Protein AF-A0A2Z6UTQ2-F1 (afdb_monomer)

Mean predicted aligned error: 6.19 Å

Organism: NCBI:txid1979544

Secondary structure (DSSP, 8-state):
-HHHHHHS-S-HHHHHHHHHHHHHH--SHHHHHHHHHHHHHHHHHHT-TTTHHHHHHHHHHHHHHHHHHT---S-HHHHTTGGGGGGGHHHH---HHHHHHHHHHHHHHHHHHHHHHTT---PPPPP--TTS-EEEEEEES-SSSSHHHHHHHHHHHH--TTTEEEEEEEES----HHIIIIIGGG-SEEEEE-S-HHHHHHHHHHHT-SEEEESSGGG-HHHHHHHHT--SSEEEE-SSSS----TT--EEEEETTTS-TTGGGT-SSEEEEESS-SS-----PPPPP---GGGGT--TT-EEEEE---GGG--HHHHHHHHHHHHHSSSEEEEEPPSSS----------

Foldseek 3Di:
DLVCLLAPDPDLPVQLVVLVVQCVPDPDLLSVLLSLLSNLSSCLQVVVQVPNPVSVVVNLVSLVVCLVVLEHDDPPVSLLQNLLSLVLVVLPDPDLQSSLVSSLSSQASSLVVLCVVVVFDDEDDQPPDPPDAAEEEEEDQACAPHPLVQQCLLVLVPDPPVRHAYEYEHEQHDHDPSNVVRPVVSHPYYDYDYLDLVVSLVVLLVVAHQEYEYQAQSNDSSSSSNLSSLSHCAYEYANNGPHNSNLSHAEYEFACPVDPPCCVVRHPHHYDHDDPGSTDDPDDDDDDDPDDCVNQVQDPPAAEAEDADRSSNDHPVNVVVVLVVQLVGPSYAYFYDDPDPDRHGPGDHDD

Sequence (351 aa):
MFNLYKTTTVDYNKALEIADNFYKSCQTNTEKLFGISLVIGILQAKGDWGNLPKFIDELIQLIEGQINAKQFNAPPFIIDSILGVSSCLPYYQDNPKINRYLQSKLAEIFQANVRNRYNYIVPISSPKSPARKIKIGYIGHTLRRHSVGWLSRWLFHYHNRDKFEIYTYCVNQAADEITEKWFINNSDYSYNLPAKIEQITVQIRQDKLDILVDLDSLTNNTTYLVMALKPAPIQVTWLGLDASGIPAIDYFIADNYVLPKNAEEIYSEKIIRLPNSYLSVDGFEVGVPTRRRTDLNIPDDAIIYLTVQSGLKRTLNMICLQLQILQQVPNSYLLIKREFDEIQPIEIHAQ

Nearest PDB structures (foldseek):
  2xgs-assembly2_B  TM=8.325E-01  e=1.664E-16  Xanthomonas campestris
  2vsy-assembly1_A  TM=8.168E-01  e=6.663E-17  Xanthomonas campestris pv. campestris str. ATCC 33913
  2vsn-assembly2_B  TM=6.557E-01  e=8.264E-17  Xanthomonas campestris pv. campestris str. 8004
  5djs-assembly1_A  TM=6.240E-01  e=1.082E-16  Thermobaculum terrenum
  2xgm-assembly1_A  TM=6.591E-01  e=3.937E-16  Xanthomonas campestris

Structure (mmCIF, N/CA/C/O backbone):
data_AF-A0A2Z6UTQ2-F1
#
_entry.id   AF-A0A2Z6UTQ2-F1
#
loop_
_atom_site.group_PDB
_atom_site.id
_atom_site.typ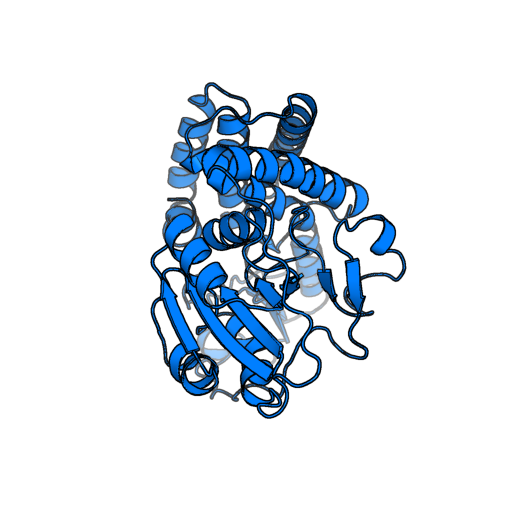e_symbol
_atom_site.label_atom_id
_atom_site.label_alt_id
_atom_site.label_comp_id
_atom_site.label_asym_id
_atom_site.label_entity_id
_atom_site.label_seq_id
_atom_site.pdbx_PDB_ins_code
_atom_site.Cartn_x
_atom_site.Cartn_y
_atom_site.Cartn_z
_atom_site.occupancy
_atom_site.B_iso_or_equiv
_atom_site.auth_seq_id
_atom_site.auth_comp_id
_atom_site.auth_asym_id
_atom_site.auth_atom_id
_atom_site.pdbx_PDB_model_num
ATOM 1 N N . MET A 1 1 ? -0.411 16.313 -3.659 1.00 28.98 1 MET A N 1
ATOM 2 C CA . MET A 1 1 ? 0.833 16.895 -4.216 1.00 28.98 1 MET A CA 1
ATOM 3 C C . MET A 1 1 ? 1.921 15.834 -4.461 1.00 28.98 1 MET A C 1
ATOM 5 O O . MET A 1 1 ? 2.485 15.847 -5.541 1.00 28.98 1 MET A O 1
ATOM 9 N N . PHE A 1 2 ? 2.147 14.860 -3.561 1.00 29.38 2 PHE A N 1
ATOM 10 C CA . PHE A 1 2 ? 3.116 13.751 -3.753 1.00 29.38 2 PHE A CA 1
ATOM 11 C C . PHE A 1 2 ? 2.829 12.855 -4.979 1.00 29.38 2 PHE A C 1
ATOM 13 O O . PHE A 1 2 ? 3.713 12.612 -5.795 1.00 29.38 2 PHE A O 1
ATOM 20 N N . ASN A 1 3 ? 1.567 12.447 -5.178 1.00 33.47 3 ASN A N 1
ATOM 21 C CA . ASN A 1 3 ? 1.169 11.695 -6.377 1.00 33.47 3 ASN A CA 1
ATOM 22 C C . ASN A 1 3 ? 1.246 12.523 -7.668 1.00 33.47 3 ASN A C 1
ATOM 24 O O . ASN A 1 3 ? 1.410 11.935 -8.724 1.00 33.47 3 ASN A O 1
ATOM 28 N N . LEU A 1 4 ? 1.199 13.863 -7.608 1.00 28.36 4 LEU A N 1
ATOM 29 C CA . LEU A 1 4 ? 1.374 14.670 -8.820 1.00 28.36 4 LEU A CA 1
ATOM 30 C C . LEU A 1 4 ? 2.801 14.508 -9.368 1.00 28.36 4 LEU A C 1
ATOM 32 O O . LEU A 1 4 ? 2.962 14.203 -10.540 1.00 28.36 4 LEU A O 1
ATOM 36 N N . TYR A 1 5 ? 3.848 14.606 -8.551 1.00 34.47 5 TYR A N 1
ATOM 37 C CA . TYR A 1 5 ? 5.219 14.510 -9.078 1.00 34.47 5 TYR A CA 1
ATOM 38 C C . TYR A 1 5 ? 5.659 13.080 -9.408 1.00 34.47 5 TYR A C 1
ATOM 40 O O . TYR A 1 5 ? 6.485 12.881 -10.294 1.00 34.47 5 TYR A O 1
ATOM 48 N N . LYS A 1 6 ? 5.067 12.076 -8.752 1.00 40.69 6 LYS A N 1
ATOM 49 C CA . LYS A 1 6 ? 5.355 10.667 -9.039 1.00 40.69 6 LYS A CA 1
ATOM 50 C C . LYS A 1 6 ? 4.773 10.202 -10.377 1.00 40.69 6 LYS A C 1
ATOM 52 O O . LYS A 1 6 ? 5.355 9.319 -10.983 1.00 40.69 6 LYS A O 1
ATOM 57 N N . THR A 1 7 ? 3.656 10.786 -10.826 1.00 41.09 7 THR A N 1
ATOM 58 C CA . THR A 1 7 ? 2.919 10.300 -12.007 1.00 41.09 7 THR A CA 1
ATOM 59 C C . THR A 1 7 ? 2.541 11.382 -13.022 1.00 41.09 7 THR A C 1
ATOM 61 O O . THR A 1 7 ? 1.706 11.102 -13.872 1.00 41.09 7 THR A O 1
ATOM 64 N N . THR A 1 8 ? 3.041 12.625 -12.941 1.00 40.00 8 THR A N 1
ATOM 65 C CA . THR A 1 8 ? 2.676 13.680 -13.924 1.00 40.00 8 THR A CA 1
ATOM 66 C C . THR A 1 8 ? 3.824 14.557 -14.428 1.00 40.00 8 THR A C 1
ATOM 68 O O . THR A 1 8 ? 3.653 15.221 -15.448 1.00 40.00 8 THR A O 1
ATOM 71 N N . THR A 1 9 ? 5.003 14.560 -13.796 1.00 48.84 9 THR A N 1
ATOM 72 C CA . THR A 1 9 ? 6.142 15.352 -14.292 1.00 48.84 9 THR A CA 1
ATOM 73 C C . THR A 1 9 ? 7.114 14.509 -15.103 1.00 48.84 9 THR A C 1
ATOM 75 O O . THR A 1 9 ? 7.810 13.659 -14.560 1.00 48.84 9 THR A O 1
ATOM 78 N N . VAL A 1 10 ? 7.206 14.809 -16.400 1.00 64.00 10 VAL A N 1
ATOM 79 C CA . VAL A 1 10 ? 8.257 14.298 -17.301 1.00 64.00 10 VAL A CA 1
ATOM 80 C C . VAL A 1 10 ? 9.601 15.014 -17.050 1.00 64.00 10 VAL A C 1
ATOM 82 O O . VAL A 1 10 ? 10.654 14.527 -17.451 1.00 64.00 10 VAL A O 1
ATOM 85 N N . ASP A 1 11 ? 9.581 16.151 -16.342 1.00 83.19 11 ASP A N 1
ATOM 86 C CA . ASP A 1 11 ? 10.767 16.938 -15.987 1.00 83.19 11 ASP A CA 1
ATOM 87 C C . ASP A 1 11 ? 11.254 16.631 -14.561 1.00 83.19 11 ASP A C 1
ATOM 89 O O . ASP A 1 11 ? 10.879 17.284 -13.581 1.00 83.19 11 ASP A O 1
ATOM 93 N N . TYR A 1 12 ? 12.114 15.616 -14.451 1.00 83.19 12 TYR A N 1
ATOM 94 C CA . TYR A 1 12 ? 12.725 15.224 -13.180 1.00 83.19 12 TYR A CA 1
ATOM 95 C C . TYR A 1 12 ? 13.662 16.288 -12.594 1.00 83.19 12 TYR A C 1
ATOM 97 O O . TYR A 1 12 ? 13.847 16.315 -11.380 1.00 83.19 12 TYR A O 1
ATOM 105 N N . ASN A 1 13 ? 14.258 17.159 -13.416 1.00 86.94 13 ASN A N 1
ATOM 106 C CA . ASN A 1 13 ? 15.189 18.176 -12.922 1.00 86.94 13 ASN A CA 1
ATOM 107 C C . ASN A 1 13 ? 14.429 19.285 -12.194 1.00 86.94 13 ASN A C 1
ATOM 109 O O . ASN A 1 13 ? 14.783 19.627 -11.068 1.00 86.94 13 ASN A O 1
ATOM 113 N N . LYS A 1 14 ? 13.332 19.771 -12.784 1.00 88.44 14 LYS A N 1
ATOM 114 C CA . LYS A 1 14 ? 12.443 20.734 -12.127 1.00 88.44 14 LYS A CA 1
ATOM 115 C C . LYS A 1 14 ? 11.796 20.153 -10.870 1.00 88.44 14 LYS A C 1
ATOM 117 O O . LYS A 1 14 ? 11.674 20.845 -9.862 1.00 88.44 14 LYS A O 1
ATOM 122 N N . ALA A 1 15 ? 11.387 18.882 -10.908 1.00 88.12 15 ALA A N 1
ATOM 123 C CA . ALA A 1 15 ? 10.849 18.209 -9.727 1.00 88.12 15 ALA A CA 1
ATOM 124 C C . ALA A 1 15 ? 11.882 18.161 -8.588 1.00 88.12 15 ALA A C 1
ATOM 126 O O . ALA A 1 15 ? 11.544 18.475 -7.446 1.00 88.12 15 ALA A O 1
ATOM 127 N N . LEU A 1 16 ? 13.135 17.813 -8.905 1.00 90.06 16 LEU A N 1
ATOM 128 C CA . LEU A 1 16 ? 14.228 17.767 -7.936 1.00 90.06 16 LEU A CA 1
ATOM 129 C C . LEU A 1 16 ? 14.533 19.155 -7.361 1.00 90.06 16 LEU A C 1
ATOM 131 O O . LEU A 1 16 ? 14.652 19.285 -6.151 1.00 90.06 16 LEU A O 1
ATOM 135 N N . GLU A 1 17 ? 14.561 20.200 -8.193 1.00 92.25 17 GLU A N 1
ATOM 136 C CA . GLU A 1 17 ? 14.742 21.585 -7.738 1.00 92.25 17 GLU A CA 1
ATOM 137 C C . GLU A 1 17 ? 13.663 22.000 -6.724 1.00 92.25 17 GLU A C 1
ATOM 139 O O . GLU A 1 17 ? 13.968 22.562 -5.671 1.00 92.25 17 GLU A O 1
ATOM 144 N N . ILE A 1 18 ? 12.394 21.688 -7.004 1.00 93.00 18 ILE A N 1
ATOM 145 C CA . ILE A 1 18 ? 11.276 21.994 -6.100 1.00 93.00 18 ILE A CA 1
ATOM 146 C C . ILE A 1 18 ? 11.405 21.212 -4.788 1.00 93.00 18 ILE A C 1
ATOM 148 O O . ILE A 1 18 ? 11.214 21.789 -3.716 1.00 93.00 18 ILE A O 1
ATOM 152 N N . ALA A 1 19 ? 11.731 19.918 -4.858 1.00 92.31 19 ALA A N 1
ATOM 153 C CA . ALA A 1 19 ? 11.913 19.079 -3.677 1.00 92.31 19 ALA A CA 1
ATOM 154 C C . ALA A 1 19 ? 13.097 19.546 -2.816 1.00 92.31 19 ALA A C 1
ATOM 156 O O . ALA A 1 19 ? 12.958 19.638 -1.597 1.00 92.31 19 ALA A O 1
ATOM 157 N N . ASP A 1 20 ? 14.214 19.926 -3.436 1.00 92.38 20 ASP A N 1
ATOM 158 C CA . ASP A 1 20 ? 15.389 20.471 -2.754 1.00 92.38 20 ASP A CA 1
ATOM 159 C C . ASP A 1 20 ? 15.089 21.825 -2.103 1.00 92.38 20 ASP A C 1
ATOM 161 O O . ASP A 1 20 ? 15.492 22.070 -0.965 1.00 92.38 20 ASP A O 1
ATOM 165 N N . ASN A 1 21 ? 14.361 22.709 -2.790 1.00 94.56 21 ASN A N 1
ATOM 166 C CA . ASN A 1 21 ? 13.941 23.993 -2.229 1.00 94.56 21 ASN A CA 1
ATOM 167 C C . ASN A 1 21 ? 13.004 23.798 -1.031 1.00 94.56 21 ASN A C 1
ATOM 169 O O . ASN A 1 21 ? 13.182 24.449 0.001 1.00 94.56 21 ASN A O 1
ATOM 173 N N . PHE A 1 22 ? 12.058 22.859 -1.129 1.00 94.88 22 PHE A N 1
ATOM 174 C CA . PHE A 1 22 ? 11.220 22.473 0.000 1.00 94.88 22 PHE A CA 1
ATOM 175 C C . PHE A 1 22 ? 12.072 21.939 1.160 1.00 94.88 22 PHE A C 1
ATOM 177 O O . PHE A 1 22 ? 11.958 22.447 2.276 1.00 94.88 22 PHE A O 1
ATOM 184 N N . TYR A 1 23 ? 12.980 20.993 0.897 1.00 94.69 23 TYR A N 1
ATOM 185 C CA . TYR A 1 23 ? 13.861 20.402 1.907 1.00 94.69 23 TYR A CA 1
ATOM 186 C C . TYR A 1 23 ? 14.702 21.457 2.639 1.00 94.69 23 TYR A C 1
ATOM 188 O O . TYR A 1 23 ? 14.745 21.478 3.868 1.00 94.69 23 TYR A O 1
ATOM 196 N N . LYS A 1 24 ? 15.298 22.399 1.898 1.00 94.75 24 LYS A N 1
ATOM 197 C CA . LYS A 1 24 ? 16.083 23.516 2.453 1.00 94.75 24 LYS A CA 1
ATOM 198 C C . LYS A 1 24 ? 15.247 24.491 3.285 1.00 94.75 24 LYS A C 1
ATOM 200 O O . LYS A 1 24 ? 15.789 25.130 4.181 1.00 94.75 24 LYS A O 1
ATOM 205 N N . SER A 1 25 ? 13.951 24.614 2.999 1.00 96.00 25 SER A N 1
ATOM 206 C CA . SER A 1 25 ? 13.035 25.494 3.738 1.00 96.00 25 SER A CA 1
ATOM 207 C C . SER A 1 25 ? 12.475 24.882 5.030 1.00 96.00 25 SER A C 1
ATOM 209 O O . SER A 1 25 ? 11.916 25.613 5.850 1.00 96.00 25 SER A O 1
ATOM 211 N N . CYS A 1 26 ? 12.628 23.565 5.223 1.00 97.00 26 CYS A N 1
ATOM 212 C CA . CYS A 1 26 ? 12.097 22.836 6.374 1.00 97.00 26 CYS A CA 1
ATOM 213 C C . CYS A 1 26 ? 12.720 23.328 7.689 1.00 97.00 26 CYS A C 1
ATOM 215 O O . CYS A 1 26 ? 13.943 23.354 7.843 1.00 97.00 26 CYS A O 1
ATOM 217 N N . GLN A 1 27 ? 11.873 23.659 8.660 1.00 96.38 27 GLN A N 1
ATOM 218 C CA . GLN A 1 27 ? 12.266 24.184 9.969 1.00 96.38 27 GLN A CA 1
ATOM 219 C C . GLN A 1 27 ? 12.370 23.086 11.027 1.00 96.38 27 GLN A C 1
ATOM 221 O O . GLN A 1 27 ? 13.085 23.238 12.018 1.00 96.38 27 GLN A O 1
ATOM 226 N N . THR A 1 28 ? 11.681 21.961 10.827 1.00 96.88 28 THR A N 1
ATOM 227 C CA . THR A 1 28 ? 11.686 20.838 11.770 1.00 96.88 28 THR A CA 1
ATOM 228 C C . THR A 1 28 ? 12.236 19.559 11.145 1.00 96.88 28 THR A C 1
ATOM 230 O O . THR A 1 28 ? 12.235 19.369 9.928 1.00 96.88 28 THR A O 1
ATOM 233 N N . ASN A 1 29 ? 12.666 18.620 11.992 1.00 95.81 29 ASN A N 1
ATOM 234 C CA . ASN A 1 29 ? 13.101 17.301 11.527 1.00 95.81 29 ASN A CA 1
ATOM 235 C C . ASN A 1 29 ? 11.948 16.481 10.918 1.00 95.81 29 ASN A C 1
ATOM 237 O O . ASN A 1 29 ? 12.195 15.669 10.033 1.00 95.81 29 ASN A O 1
ATOM 241 N N . THR A 1 30 ? 10.696 16.698 11.342 1.00 96.44 30 THR A N 1
ATOM 242 C CA . THR A 1 30 ? 9.524 16.045 10.735 1.00 96.44 30 THR A CA 1
ATOM 243 C C . THR A 1 30 ? 9.280 16.561 9.312 1.00 96.44 30 THR A C 1
ATOM 245 O O . THR A 1 30 ? 8.996 15.774 8.412 1.00 96.44 30 THR A O 1
ATOM 248 N N . GLU A 1 31 ? 9.430 17.870 9.085 1.00 96.94 31 GLU A N 1
ATOM 249 C CA . GLU A 1 31 ? 9.339 18.466 7.747 1.00 96.94 31 GLU A CA 1
ATOM 250 C C . GLU A 1 31 ? 10.474 17.975 6.844 1.00 96.94 31 GLU A C 1
ATOM 252 O O . GLU A 1 31 ? 10.212 17.542 5.722 1.00 96.94 31 GLU A O 1
ATOM 257 N N . LYS A 1 32 ? 11.712 17.941 7.361 1.00 96.94 32 LYS A N 1
ATOM 258 C CA . LYS A 1 32 ? 12.870 17.371 6.653 1.00 96.94 32 LYS A CA 1
ATOM 259 C C . LYS A 1 32 ? 12.647 15.909 6.281 1.00 96.94 32 LYS A C 1
ATOM 261 O O . LYS A 1 32 ? 12.903 15.539 5.142 1.00 96.94 32 LYS A O 1
ATOM 266 N N . LEU A 1 33 ? 12.113 15.098 7.198 1.00 95.88 33 LEU A N 1
ATOM 267 C CA . LEU A 1 33 ? 11.796 13.689 6.950 1.00 95.88 33 LEU A CA 1
ATOM 268 C C . LEU A 1 33 ? 10.822 13.519 5.771 1.00 95.88 33 LEU A C 1
ATOM 270 O O . LEU A 1 33 ? 11.009 12.655 4.916 1.00 95.88 33 LEU A O 1
ATOM 274 N N . PHE A 1 34 ? 9.805 14.375 5.674 1.00 95.50 34 PHE A N 1
ATOM 275 C CA . PHE A 1 34 ? 8.926 14.384 4.509 1.00 95.50 34 PHE A CA 1
ATOM 276 C C . PHE A 1 34 ? 9.639 14.900 3.252 1.00 95.50 34 PHE A C 1
ATOM 278 O O . PHE A 1 34 ? 9.546 14.265 2.203 1.00 95.50 34 PHE A O 1
ATOM 285 N N . GLY A 1 35 ? 10.392 15.997 3.349 1.00 95.38 35 GLY A N 1
ATOM 286 C CA . GLY A 1 35 ? 11.098 16.603 2.219 1.00 95.38 35 GLY A CA 1
ATOM 287 C C . GLY A 1 35 ? 12.119 15.673 1.570 1.00 95.38 35 GLY A C 1
ATOM 288 O O . GLY A 1 35 ? 12.110 15.516 0.351 1.00 95.38 35 GLY A O 1
ATOM 289 N N . ILE A 1 36 ? 12.933 14.977 2.367 1.00 95.25 36 ILE A N 1
ATOM 290 C CA . ILE A 1 36 ? 13.920 14.027 1.844 1.00 95.25 36 ILE A CA 1
ATOM 291 C C . ILE A 1 36 ? 13.252 12.835 1.152 1.00 95.25 36 ILE A C 1
ATOM 293 O O . ILE A 1 36 ? 13.748 12.355 0.135 1.00 95.25 36 ILE A O 1
ATOM 297 N N . SER A 1 37 ? 12.073 12.406 1.621 1.00 93.44 37 SER A N 1
ATOM 298 C CA . SER A 1 37 ? 11.299 11.355 0.950 1.00 93.44 37 SER A CA 1
ATOM 299 C C . SER A 1 37 ? 10.827 11.771 -0.453 1.00 93.44 37 SER A C 1
ATOM 301 O O . SER A 1 37 ? 10.745 10.923 -1.344 1.00 93.44 37 SER A O 1
ATOM 303 N N . LEU A 1 38 ? 10.579 13.073 -0.683 1.00 91.81 38 LEU A N 1
ATOM 304 C CA . LEU A 1 38 ? 10.284 13.612 -2.018 1.00 91.81 38 LEU A CA 1
ATOM 305 C C . LEU A 1 38 ? 11.502 13.459 -2.933 1.00 91.81 38 LEU A C 1
ATOM 307 O O . LEU A 1 38 ? 11.378 12.937 -4.041 1.00 91.81 38 LEU A O 1
ATOM 311 N N . VAL A 1 39 ? 12.671 13.894 -2.449 1.00 92.94 39 VAL A N 1
ATOM 312 C CA . VAL A 1 39 ? 13.945 13.834 -3.180 1.00 92.94 39 VAL A CA 1
ATOM 313 C C . VAL A 1 39 ? 14.264 12.390 -3.565 1.00 92.94 39 VAL A C 1
ATOM 315 O O . VAL A 1 39 ? 14.483 12.100 -4.740 1.00 92.94 39 VAL A O 1
ATOM 318 N N . ILE A 1 40 ? 14.18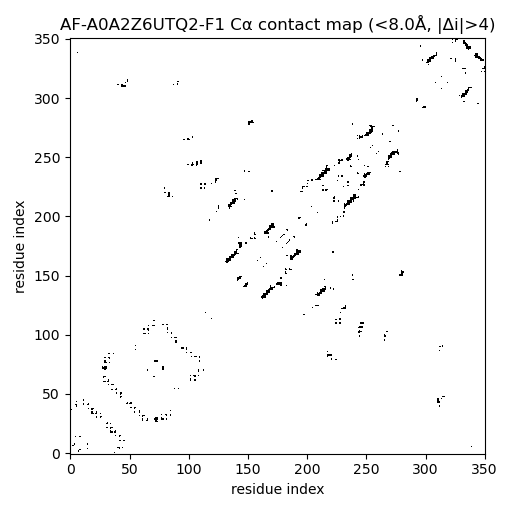7 11.466 -2.604 1.00 91.25 40 ILE A N 1
ATOM 319 C CA . ILE A 1 40 ? 14.383 10.024 -2.813 1.00 91.25 40 ILE A CA 1
ATOM 320 C C . ILE A 1 40 ? 13.445 9.495 -3.900 1.00 91.25 40 ILE A C 1
ATOM 322 O O . ILE A 1 40 ? 13.907 8.865 -4.852 1.00 91.25 40 ILE A O 1
ATOM 326 N N . GLY A 1 41 ? 12.142 9.784 -3.804 1.00 86.38 41 GLY A N 1
ATOM 327 C CA . GLY A 1 41 ? 11.160 9.318 -4.783 1.00 86.38 41 GLY A CA 1
ATOM 328 C C . GLY A 1 41 ? 11.445 9.815 -6.205 1.00 86.38 41 GLY A C 1
ATOM 329 O O . GLY A 1 41 ? 11.290 9.055 -7.163 1.00 86.38 41 GLY A O 1
ATOM 330 N N . ILE A 1 42 ? 11.907 11.061 -6.350 1.00 86.38 42 ILE A N 1
ATOM 331 C CA . ILE A 1 42 ? 12.272 11.657 -7.644 1.00 86.38 42 ILE A CA 1
ATOM 332 C C . ILE A 1 42 ? 13.556 11.033 -8.197 1.00 86.38 42 ILE A C 1
ATOM 334 O O . ILE A 1 42 ? 13.589 10.671 -9.373 1.00 86.38 42 ILE A O 1
ATOM 338 N N . LEU A 1 43 ? 14.594 10.855 -7.373 1.00 86.25 43 LEU A N 1
ATOM 339 C CA . LEU A 1 43 ? 15.847 10.211 -7.789 1.00 86.25 43 LEU A CA 1
ATOM 340 C C . LEU A 1 43 ? 15.611 8.766 -8.239 1.00 86.25 43 LEU A C 1
ATOM 342 O O . LEU A 1 43 ? 16.126 8.357 -9.280 1.00 86.25 43 LEU A O 1
ATOM 346 N N . GLN A 1 44 ? 14.774 8.018 -7.515 1.00 81.44 44 GLN A N 1
ATOM 347 C CA . GLN A 1 44 ? 14.381 6.661 -7.900 1.00 81.44 44 GLN A CA 1
ATOM 348 C C . GLN A 1 44 ? 13.608 6.636 -9.223 1.00 81.44 44 GLN A C 1
ATOM 350 O O . GLN A 1 44 ? 13.865 5.782 -10.068 1.00 81.44 44 GLN A O 1
ATOM 355 N N . ALA A 1 45 ? 12.672 7.568 -9.427 1.00 78.31 45 ALA A N 1
ATOM 356 C CA . ALA A 1 45 ? 11.921 7.659 -10.678 1.00 78.31 45 ALA A CA 1
ATOM 357 C C . ALA A 1 45 ? 12.819 8.045 -11.868 1.00 78.31 45 ALA A C 1
ATOM 359 O O . ALA A 1 45 ? 12.664 7.490 -12.955 1.00 78.31 45 ALA A O 1
ATOM 360 N N . LYS A 1 46 ? 13.789 8.941 -11.645 1.00 79.25 46 LYS A N 1
ATOM 361 C CA . LYS A 1 46 ? 14.806 9.354 -12.624 1.00 79.25 46 LYS A CA 1
ATOM 362 C C . LYS A 1 46 ? 15.825 8.247 -12.932 1.00 79.25 46 LYS A C 1
ATOM 364 O O . LYS A 1 46 ? 16.444 8.274 -13.992 1.00 79.25 46 LYS A O 1
ATOM 369 N N . GLY A 1 47 ? 16.009 7.286 -12.025 1.00 77.56 47 GLY A N 1
ATOM 370 C CA . GLY A 1 47 ? 17.056 6.266 -12.114 1.00 77.56 47 GLY A CA 1
ATOM 371 C C . GLY A 1 47 ? 18.446 6.770 -11.708 1.00 77.56 47 GLY A C 1
ATOM 372 O O . GLY A 1 47 ? 19.451 6.238 -12.174 1.00 77.56 47 GLY A O 1
ATOM 373 N N . ASP A 1 48 ? 18.520 7.798 -10.858 1.00 81.38 48 ASP A N 1
ATOM 374 C CA . ASP A 1 48 ? 19.779 8.335 -10.327 1.00 81.38 48 ASP A CA 1
ATOM 375 C C . ASP A 1 48 ? 20.234 7.538 -9.091 1.00 81.38 48 ASP A C 1
ATOM 377 O O . ASP A 1 48 ? 20.118 7.966 -7.940 1.00 81.38 48 ASP A O 1
ATOM 381 N N . TRP A 1 49 ? 20.732 6.328 -9.345 1.00 81.56 49 TRP A N 1
ATOM 382 C CA . TRP A 1 49 ? 21.153 5.392 -8.298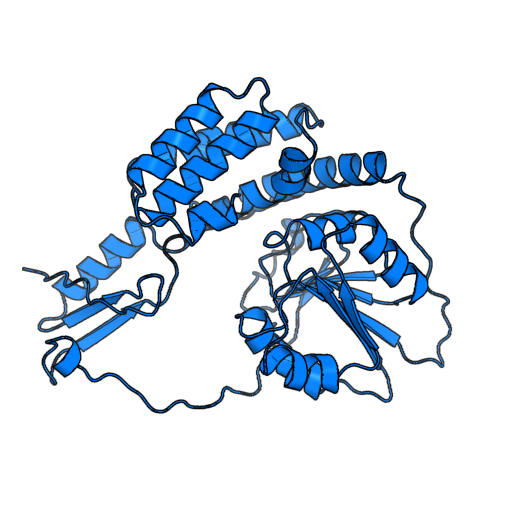 1.00 81.56 49 TRP A CA 1
ATOM 383 C C . TRP A 1 49 ? 22.430 5.816 -7.572 1.00 81.56 49 TRP A C 1
ATOM 385 O O . TRP A 1 49 ? 22.648 5.384 -6.445 1.00 81.56 49 TRP A O 1
ATOM 395 N N . GLY A 1 50 ? 23.275 6.641 -8.198 1.00 82.50 50 GLY A N 1
ATOM 396 C CA . GLY A 1 50 ? 24.548 7.071 -7.615 1.00 82.50 50 GLY A CA 1
ATOM 397 C C . GLY A 1 50 ? 24.361 8.056 -6.462 1.00 82.50 50 GLY A C 1
ATOM 398 O O . GLY A 1 50 ? 25.080 7.989 -5.468 1.00 82.50 50 GLY A O 1
ATOM 399 N N . ASN A 1 51 ? 23.365 8.941 -6.562 1.00 85.12 51 ASN A N 1
ATOM 400 C CA . ASN A 1 51 ? 23.056 9.905 -5.507 1.00 85.12 51 ASN A CA 1
ATOM 401 C C . ASN A 1 51 ? 22.131 9.357 -4.418 1.00 85.12 51 ASN A C 1
ATOM 403 O O . ASN A 1 51 ? 22.077 9.944 -3.342 1.00 85.12 51 ASN A O 1
ATOM 407 N N . LEU A 1 52 ? 21.397 8.274 -4.678 1.00 87.12 52 LEU A N 1
ATOM 408 C CA . LEU A 1 52 ? 20.378 7.757 -3.765 1.00 87.12 52 LEU A CA 1
ATOM 409 C C . LEU A 1 52 ? 20.910 7.357 -2.367 1.00 87.12 52 LEU A C 1
ATOM 411 O O . LEU A 1 52 ? 20.262 7.742 -1.392 1.00 87.12 52 LEU A O 1
ATOM 415 N N . PRO A 1 53 ? 22.069 6.672 -2.226 1.00 90.50 53 PRO A N 1
ATOM 416 C CA . PRO A 1 53 ? 22.592 6.226 -0.931 1.00 90.50 53 PRO A CA 1
ATOM 417 C C . PRO A 1 53 ? 22.641 7.302 0.153 1.00 90.50 53 PRO A C 1
ATOM 419 O O . PRO A 1 53 ? 22.102 7.104 1.237 1.00 90.50 53 PRO A O 1
ATOM 422 N N . LYS A 1 54 ? 23.196 8.482 -0.162 1.00 92.31 54 LYS A N 1
ATOM 423 C CA . LYS A 1 54 ? 23.376 9.561 0.825 1.00 92.31 54 LYS A CA 1
ATOM 424 C C . LYS A 1 54 ? 22.046 10.053 1.406 1.00 92.31 54 LYS A C 1
ATOM 426 O O . LYS A 1 54 ? 21.969 10.369 2.587 1.00 92.31 54 LYS A O 1
ATOM 431 N N . PHE A 1 55 ? 20.997 10.097 0.581 1.00 94.00 55 PHE A N 1
ATOM 432 C CA . PHE A 1 55 ? 19.675 10.538 1.016 1.00 94.00 55 PHE A CA 1
ATOM 433 C C . PHE A 1 55 ? 18.952 9.450 1.812 1.00 94.00 55 PHE A C 1
ATOM 435 O O . PHE A 1 55 ? 18.179 9.773 2.708 1.00 94.00 55 PHE A O 1
ATOM 442 N N . ILE A 1 56 ? 19.208 8.170 1.524 1.00 93.31 56 ILE A N 1
ATOM 443 C CA . ILE A 1 56 ? 18.674 7.065 2.328 1.00 93.31 56 ILE A CA 1
ATOM 444 C C . ILE A 1 56 ? 19.317 7.044 3.719 1.00 93.31 56 ILE A C 1
ATOM 446 O O . ILE A 1 56 ? 18.599 6.898 4.707 1.00 93.31 56 ILE A O 1
ATOM 450 N N . ASP A 1 57 ? 20.630 7.252 3.818 1.00 94.19 57 ASP A N 1
ATOM 451 C CA . ASP A 1 57 ? 21.318 7.321 5.113 1.00 94.19 57 ASP A CA 1
ATOM 452 C C . ASP A 1 57 ? 20.777 8.480 5.968 1.00 94.19 57 ASP A C 1
ATOM 454 O O . ASP A 1 57 ? 20.460 8.307 7.146 1.00 94.19 57 ASP A O 1
ATOM 458 N N . GLU A 1 58 ? 20.587 9.653 5.361 1.00 96.00 58 GLU A N 1
ATOM 459 C CA . GLU A 1 58 ? 19.989 10.813 6.028 1.00 96.00 58 GLU A CA 1
ATOM 460 C C . GLU A 1 58 ? 18.509 10.578 6.394 1.00 96.00 58 GLU A C 1
ATOM 462 O O . GLU A 1 58 ? 18.075 10.966 7.481 1.00 96.00 58 GLU A O 1
ATOM 467 N N . LEU A 1 59 ? 17.735 9.877 5.553 1.00 96.19 59 LEU A N 1
ATOM 468 C CA . LEU A 1 59 ? 16.366 9.456 5.875 1.00 96.19 59 LEU A CA 1
ATOM 469 C C . LEU A 1 59 ? 16.346 8.578 7.133 1.00 96.19 59 LEU A C 1
ATOM 471 O O . LEU A 1 59 ? 15.537 8.822 8.029 1.00 96.19 59 LEU A O 1
ATOM 475 N N . ILE A 1 60 ? 17.226 7.576 7.213 1.00 96.31 60 ILE A N 1
ATOM 476 C CA . ILE A 1 60 ? 17.325 6.674 8.369 1.00 96.31 60 ILE A CA 1
ATOM 477 C C . ILE A 1 60 ? 17.652 7.473 9.636 1.00 96.31 60 ILE A C 1
ATOM 479 O O . ILE A 1 60 ? 16.936 7.341 10.629 1.00 96.31 60 ILE A O 1
ATOM 483 N N . GLN A 1 61 ? 18.642 8.369 9.582 1.00 96.81 61 GLN A N 1
ATOM 484 C CA . GLN A 1 61 ? 19.002 9.235 10.713 1.00 96.81 61 GLN A CA 1
ATOM 485 C C . GLN A 1 61 ? 17.835 10.126 11.163 1.00 96.81 61 GLN A C 1
ATOM 487 O O . GLN A 1 61 ? 17.595 10.297 12.361 1.00 96.81 61 GLN A O 1
ATOM 492 N N . LEU A 1 62 ? 17.072 10.683 10.218 1.00 97.00 62 LEU A N 1
ATOM 493 C CA . LEU A 1 62 ? 15.891 11.488 10.530 1.00 97.00 62 LEU A CA 1
ATOM 494 C C . LEU A 1 62 ? 14.789 10.648 11.187 1.00 97.00 62 LEU A C 1
ATOM 496 O O . LEU A 1 62 ? 14.183 11.119 12.153 1.00 97.00 62 LEU A O 1
ATOM 500 N N . ILE A 1 63 ? 14.551 9.415 10.719 1.00 97.00 63 ILE A N 1
ATOM 501 C CA . ILE A 1 63 ? 13.598 8.482 11.342 1.00 97.00 63 ILE A CA 1
ATOM 502 C C . ILE A 1 63 ? 14.035 8.152 12.773 1.00 97.00 63 ILE A C 1
ATOM 504 O O . ILE A 1 63 ? 13.231 8.290 13.693 1.00 97.00 63 ILE A O 1
ATOM 508 N N . GLU A 1 64 ? 15.298 7.784 12.992 1.00 97.00 64 GLU A N 1
ATOM 509 C CA . GLU A 1 64 ? 15.844 7.518 14.332 1.00 97.00 64 GLU A CA 1
ATOM 510 C C . GLU A 1 64 ? 15.710 8.736 15.255 1.00 97.00 64 GLU A C 1
ATOM 512 O O . GLU A 1 64 ? 15.298 8.615 16.411 1.00 97.00 64 GLU A O 1
ATOM 517 N N . GLY A 1 65 ? 15.964 9.936 14.725 1.00 96.50 65 GLY A N 1
ATOM 518 C CA . GLY A 1 65 ? 15.733 11.194 15.426 1.00 96.50 65 GLY A CA 1
ATOM 519 C C . GLY A 1 65 ? 14.272 11.387 15.844 1.00 96.50 65 GLY A C 1
ATOM 520 O O . GLY A 1 65 ? 14.014 11.795 16.979 1.00 96.50 65 GLY A O 1
ATOM 521 N N . GLN A 1 66 ? 13.305 11.060 14.976 1.00 95.75 66 GLN A N 1
ATOM 522 C CA . GLN A 1 66 ? 11.880 11.097 15.336 1.00 95.75 66 GLN A CA 1
ATOM 523 C C . GLN A 1 66 ? 11.531 10.052 16.401 1.00 95.75 66 GLN A C 1
ATOM 525 O O . GLN A 1 66 ? 10.788 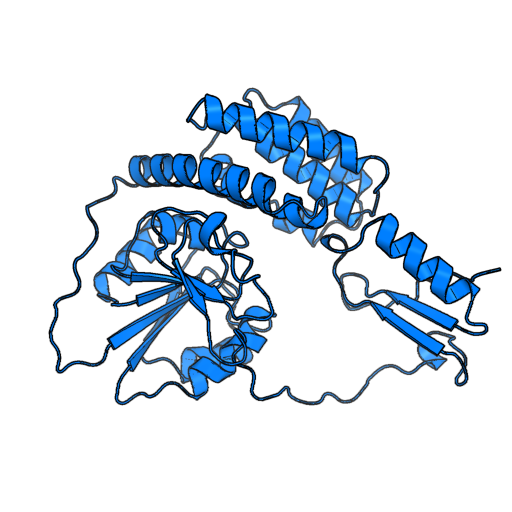10.360 17.334 1.00 95.75 66 GLN A O 1
ATOM 530 N N . ILE A 1 67 ? 12.086 8.840 16.295 1.00 95.94 67 ILE A N 1
ATOM 531 C CA . ILE A 1 67 ? 11.877 7.759 17.267 1.00 95.94 67 ILE A CA 1
ATOM 532 C C . ILE A 1 67 ? 12.337 8.197 18.661 1.00 95.94 67 ILE A C 1
ATOM 534 O O . ILE A 1 67 ? 11.606 8.028 19.638 1.00 95.94 67 ILE A O 1
ATOM 538 N N . ASN A 1 68 ? 13.510 8.825 18.746 1.00 95.81 68 ASN A N 1
ATOM 539 C CA . ASN A 1 68 ? 14.057 9.339 19.999 1.00 95.81 68 ASN A CA 1
ATOM 540 C C . ASN A 1 68 ? 13.235 10.508 20.558 1.00 95.81 68 ASN A C 1
ATOM 542 O O . ASN A 1 68 ? 12.990 10.567 21.763 1.00 95.81 68 ASN A O 1
ATOM 546 N N . ALA A 1 69 ? 12.771 11.413 19.691 1.00 94.62 69 ALA A N 1
ATOM 547 C CA . ALA A 1 69 ? 11.952 12.554 20.092 1.00 94.62 69 ALA A CA 1
ATOM 548 C C . ALA A 1 69 ? 10.527 12.161 20.522 1.00 94.62 69 ALA A C 1
ATOM 550 O O . ALA A 1 69 ? 9.899 12.901 21.276 1.00 94.62 69 ALA A O 1
ATOM 551 N N . LYS A 1 70 ? 10.006 11.018 20.045 1.00 94.12 70 LYS A N 1
ATOM 552 C CA . LYS A 1 70 ? 8.645 10.505 20.309 1.00 94.12 70 LYS A CA 1
ATOM 553 C C . LYS A 1 70 ? 7.513 11.477 19.956 1.00 94.12 70 LYS A C 1
ATOM 555 O O . LYS A 1 70 ? 6.400 11.351 20.462 1.00 94.12 70 LYS A O 1
ATOM 560 N N . GLN A 1 71 ? 7.778 12.439 19.081 1.00 90.31 71 GLN A N 1
ATOM 561 C CA . GLN A 1 71 ? 6.820 13.460 18.679 1.00 90.31 71 GLN A CA 1
ATOM 562 C C . GLN A 1 71 ? 7.051 13.872 17.231 1.00 90.31 71 GLN A C 1
ATOM 564 O O . GLN A 1 71 ? 8.178 13.834 16.739 1.00 90.31 71 GLN A O 1
ATOM 569 N N . PHE A 1 72 ? 5.980 14.319 16.582 1.00 94.75 72 PHE A N 1
ATOM 570 C CA . PHE A 1 72 ? 6.041 14.937 15.268 1.00 94.75 72 PHE A CA 1
ATOM 571 C C . PHE A 1 72 ? 5.705 16.416 15.388 1.00 94.75 72 PHE A C 1
ATOM 573 O O . PHE A 1 72 ? 4.706 16.780 16.005 1.00 94.75 72 PHE A O 1
ATOM 580 N N . ASN A 1 73 ? 6.527 17.264 14.780 1.00 94.31 73 ASN A N 1
ATOM 581 C CA . ASN A 1 73 ? 6.318 18.704 14.752 1.00 94.31 73 ASN A CA 1
ATOM 582 C C . ASN A 1 73 ? 6.285 19.176 13.301 1.00 94.31 73 ASN A C 1
ATOM 584 O O . ASN A 1 73 ? 7.325 19.444 12.712 1.00 94.31 73 ASN A O 1
ATOM 588 N N . ALA A 1 74 ? 5.101 19.209 12.704 1.00 95.56 74 ALA A N 1
ATOM 589 C CA . ALA A 1 74 ? 4.878 19.701 11.351 1.00 95.56 74 ALA A CA 1
ATOM 590 C C . ALA A 1 74 ? 3.384 20.010 11.155 1.00 95.56 74 ALA A C 1
ATOM 592 O O . ALA A 1 74 ? 2.547 19.544 11.939 1.00 95.56 74 ALA A O 1
ATOM 593 N N . PRO A 1 75 ? 3.010 20.738 10.092 1.00 94.50 75 PRO A N 1
ATOM 594 C CA . PRO A 1 75 ? 1.618 20.858 9.682 1.00 94.50 75 PRO A CA 1
ATOM 595 C C . PRO A 1 75 ? 0.920 19.490 9.516 1.00 94.50 75 PRO A C 1
ATOM 597 O O . PRO A 1 75 ? 1.562 18.516 9.106 1.00 94.50 75 PRO A O 1
ATOM 600 N N . PRO A 1 76 ? -0.405 19.394 9.760 1.00 90.94 76 PRO A N 1
ATOM 601 C CA . PRO A 1 76 ? -1.140 18.127 9.731 1.00 90.94 76 PRO A CA 1
ATOM 602 C C . PRO A 1 76 ? -0.925 17.281 8.474 1.00 90.94 76 PRO A C 1
ATOM 604 O O . PRO A 1 76 ? -0.695 16.085 8.601 1.00 90.94 76 PRO A O 1
ATOM 607 N N . PHE A 1 77 ? -0.898 17.892 7.286 1.00 90.56 77 PHE A N 1
ATOM 608 C CA . PHE A 1 77 ? -0.734 17.166 6.020 1.00 90.56 77 PHE A CA 1
ATOM 609 C C . PHE A 1 77 ? 0.614 16.423 5.898 1.00 90.56 77 PHE A C 1
ATOM 611 O O . PHE A 1 77 ? 0.700 15.416 5.192 1.00 90.56 77 PHE A O 1
ATOM 618 N N . ILE A 1 78 ? 1.660 16.905 6.583 1.00 94.31 78 ILE A N 1
ATOM 619 C CA . ILE A 1 78 ? 2.975 16.252 6.644 1.00 94.31 78 ILE A CA 1
ATOM 620 C C . ILE A 1 78 ? 2.923 15.078 7.616 1.00 94.31 78 ILE A C 1
ATOM 622 O O . ILE A 1 78 ? 3.315 13.969 7.260 1.00 94.31 78 ILE A O 1
ATOM 626 N N . ILE A 1 79 ? 2.387 15.306 8.820 1.00 94.19 79 ILE A N 1
ATOM 627 C CA . ILE A 1 79 ? 2.221 14.262 9.843 1.00 94.19 79 ILE A CA 1
ATOM 628 C C . ILE A 1 79 ? 1.391 13.101 9.288 1.00 94.19 79 ILE A C 1
ATOM 630 O O . ILE A 1 79 ? 1.753 11.939 9.453 1.00 94.19 79 ILE A O 1
ATOM 634 N N . ASP A 1 80 ? 0.324 13.419 8.561 1.00 93.12 80 ASP A N 1
ATOM 635 C CA . ASP A 1 80 ? -0.572 12.451 7.934 1.00 93.12 80 ASP A CA 1
ATOM 636 C C . ASP A 1 80 ? 0.124 11.602 6.865 1.00 93.12 80 ASP A C 1
ATOM 638 O O . ASP A 1 80 ? -0.371 10.531 6.538 1.00 93.12 80 ASP A O 1
ATOM 642 N N . SER A 1 81 ? 1.270 12.042 6.337 1.00 92.19 81 SER A N 1
ATOM 643 C CA . SER A 1 81 ? 2.048 11.353 5.298 1.00 92.19 81 SER A CA 1
ATOM 644 C C . SER A 1 81 ? 3.279 10.617 5.833 1.00 92.19 81 SER A C 1
ATOM 646 O O . SER A 1 81 ? 3.958 9.923 5.076 1.00 92.19 81 SER A O 1
ATOM 648 N N . ILE A 1 82 ? 3.597 10.777 7.121 1.00 92.12 82 ILE A N 1
ATOM 649 C CA . ILE A 1 82 ? 4.920 10.427 7.644 1.00 92.12 82 ILE A CA 1
ATOM 650 C C . ILE A 1 82 ? 5.183 8.925 7.647 1.00 92.12 82 ILE A C 1
ATOM 652 O O . ILE A 1 82 ? 6.319 8.505 7.486 1.00 92.12 82 ILE A O 1
ATOM 656 N N . LEU A 1 83 ? 4.149 8.096 7.789 1.00 91.81 83 LEU A N 1
ATOM 657 C CA . LEU A 1 83 ? 4.341 6.652 7.861 1.00 91.81 83 LEU A CA 1
ATOM 658 C C . LEU A 1 83 ? 4.809 6.076 6.513 1.00 91.81 83 LEU A C 1
ATOM 660 O O . LEU A 1 83 ? 5.688 5.211 6.468 1.00 91.81 83 LEU A O 1
ATOM 664 N N . GLY A 1 84 ? 4.295 6.634 5.413 1.00 90.62 84 GLY A N 1
ATOM 665 C CA . GLY A 1 84 ? 4.643 6.237 4.051 1.00 90.62 84 GLY A CA 1
ATOM 666 C C . GLY A 1 84 ? 6.101 6.506 3.663 1.00 90.62 84 GLY A C 1
ATOM 667 O O . GLY A 1 84 ? 6.602 5.850 2.750 1.00 90.62 84 GLY A O 1
ATOM 668 N N . VAL A 1 85 ? 6.825 7.397 4.357 1.00 91.19 85 VAL A N 1
ATOM 669 C CA . VAL A 1 85 ? 8.224 7.737 4.009 1.00 91.19 85 VAL A CA 1
ATOM 670 C C . VAL A 1 85 ? 9.172 6.541 4.150 1.00 91.19 85 VAL A C 1
ATOM 672 O O . VAL A 1 85 ? 10.137 6.416 3.401 1.00 91.19 85 VAL A O 1
ATOM 675 N N . SER A 1 86 ? 8.859 5.620 5.067 1.00 89.69 86 SER A N 1
ATOM 676 C CA . SER A 1 86 ? 9.647 4.408 5.324 1.00 89.69 86 SER A CA 1
ATOM 677 C C . SER A 1 86 ? 9.459 3.318 4.259 1.00 89.69 86 SER A C 1
ATOM 679 O O . SER A 1 86 ? 10.285 2.414 4.151 1.00 89.69 86 SER A O 1
ATOM 681 N N . SER A 1 87 ? 8.423 3.424 3.415 1.00 88.62 87 SER A N 1
ATOM 682 C CA . SER A 1 87 ? 8.091 2.412 2.398 1.00 88.62 87 SER A CA 1
ATOM 683 C C . SER A 1 87 ? 9.161 2.236 1.315 1.00 88.62 87 SER A C 1
ATOM 685 O O . SER A 1 87 ? 9.143 1.243 0.589 1.00 88.62 87 SER A O 1
ATOM 687 N N . CYS A 1 88 ? 10.102 3.180 1.198 1.00 86.75 88 CYS A N 1
ATOM 688 C CA . CYS A 1 88 ? 11.216 3.093 0.261 1.00 86.75 88 CYS A CA 1
ATOM 689 C C . CYS A 1 88 ? 12.363 2.188 0.752 1.00 86.75 88 CYS A C 1
ATOM 691 O O . CYS A 1 88 ? 13.099 1.657 -0.079 1.00 86.75 88 CYS A O 1
ATOM 693 N N . LEU A 1 89 ? 12.503 1.973 2.068 1.00 90.38 89 LEU A N 1
ATOM 694 C CA . LEU A 1 89 ? 13.654 1.279 2.663 1.00 90.38 89 LEU A CA 1
ATOM 695 C C . LEU A 1 89 ? 13.842 -0.164 2.158 1.00 90.38 89 LEU A C 1
ATOM 697 O O . LEU A 1 89 ? 14.977 -0.512 1.822 1.00 90.38 89 LEU A O 1
ATOM 701 N N . PRO A 1 90 ? 12.785 -0.997 2.014 1.00 89.69 90 PRO A N 1
ATOM 702 C CA . PRO A 1 90 ? 12.941 -2.364 1.509 1.00 89.69 90 PRO A CA 1
ATOM 703 C C . PRO A 1 90 ? 13.446 -2.443 0.063 1.00 89.69 90 PRO A C 1
ATOM 705 O O . PRO A 1 90 ? 13.978 -3.470 -0.342 1.00 89.69 90 PRO A O 1
ATOM 708 N N . TYR A 1 91 ? 13.296 -1.373 -0.726 1.00 84.88 91 TYR A N 1
ATOM 709 C CA . TYR A 1 91 ? 13.815 -1.319 -2.097 1.00 84.88 91 TYR A CA 1
ATOM 710 C C . TYR A 1 91 ? 15.302 -0.959 -2.160 1.00 84.88 91 TYR A C 1
ATOM 712 O O . TYR A 1 91 ? 15.929 -1.129 -3.204 1.00 84.88 91 TYR A O 1
ATOM 720 N N . TYR A 1 92 ? 15.858 -0.445 -1.063 1.00 84.88 92 TYR A N 1
ATOM 721 C CA . TYR A 1 92 ? 17.257 -0.047 -0.979 1.00 84.88 92 TYR A CA 1
ATOM 722 C C . TYR A 1 92 ? 18.109 -1.081 -0.242 1.00 84.88 92 TYR A C 1
ATOM 724 O O . TYR A 1 92 ? 19.196 -1.421 -0.705 1.00 84.88 92 TYR A O 1
ATOM 732 N N . GLN A 1 93 ? 17.610 -1.608 0.879 1.00 86.31 93 GLN A N 1
ATOM 733 C CA . GLN A 1 93 ? 18.320 -2.608 1.671 1.00 86.31 93 GLN A CA 1
ATOM 734 C C . GLN A 1 93 ? 17.419 -3.782 2.048 1.00 86.31 93 GLN A C 1
ATOM 736 O O . GLN A 1 93 ? 16.332 -3.600 2.605 1.00 86.31 93 GLN A O 1
ATOM 741 N N . ASP A 1 94 ? 17.924 -4.995 1.829 1.00 89.38 94 ASP A N 1
ATOM 742 C CA . ASP A 1 94 ? 17.323 -6.228 2.339 1.00 89.38 94 ASP A CA 1
ATOM 743 C C . ASP A 1 94 ? 17.778 -6.474 3.786 1.00 89.38 94 ASP A C 1
ATOM 745 O O . ASP A 1 94 ? 18.581 -7.354 4.097 1.00 89.38 94 ASP A O 1
ATOM 749 N N . ASN A 1 95 ? 17.325 -5.598 4.685 1.00 92.94 95 ASN A N 1
ATOM 750 C CA . ASN A 1 95 ? 17.559 -5.718 6.120 1.00 92.94 95 ASN A CA 1
ATOM 751 C C . ASN A 1 95 ? 16.226 -5.619 6.873 1.00 92.94 95 ASN A C 1
ATOM 753 O O . ASN A 1 95 ? 15.891 -4.559 7.418 1.00 92.94 95 ASN A O 1
ATOM 757 N N . PRO A 1 96 ? 15.437 -6.708 6.909 1.00 92.88 96 PRO A N 1
ATOM 758 C CA . PRO A 1 96 ? 14.103 -6.680 7.492 1.00 92.88 96 PRO A CA 1
ATOM 759 C C . PRO A 1 96 ? 14.127 -6.324 8.982 1.00 92.88 96 PRO A C 1
ATOM 761 O O . PRO A 1 96 ? 13.233 -5.625 9.442 1.00 92.88 96 PRO A O 1
ATOM 764 N N . LYS A 1 97 ? 15.169 -6.699 9.737 1.00 93.62 97 LYS A N 1
ATOM 765 C CA . LYS A 1 97 ? 15.283 -6.340 11.162 1.00 93.62 97 LYS A CA 1
ATOM 766 C C . LYS A 1 97 ? 15.308 -4.824 11.371 1.00 93.62 97 LYS A C 1
ATOM 768 O O . LYS A 1 97 ? 14.540 -4.316 12.183 1.00 93.62 97 LYS A O 1
ATOM 773 N N . ILE A 1 98 ? 16.148 -4.104 10.623 1.00 94.38 98 ILE A N 1
ATOM 774 C CA . ILE A 1 98 ? 16.243 -2.640 10.726 1.00 94.38 98 ILE A CA 1
ATOM 775 C C . ILE A 1 98 ? 15.001 -1.977 10.123 1.00 94.38 98 ILE A C 1
ATOM 777 O O . ILE A 1 98 ? 14.369 -1.153 10.781 1.00 94.38 98 ILE A O 1
ATOM 781 N N . ASN A 1 99 ? 14.606 -2.367 8.908 1.00 95.12 99 ASN A N 1
ATOM 782 C CA . ASN A 1 99 ? 13.480 -1.749 8.204 1.00 95.12 99 ASN A CA 1
ATOM 783 C C . ASN A 1 99 ? 12.175 -1.868 9.008 1.00 95.12 99 ASN A C 1
ATOM 785 O O . ASN A 1 99 ? 11.478 -0.873 9.209 1.00 95.12 99 ASN A O 1
ATOM 789 N N . ARG A 1 100 ? 11.870 -3.068 9.525 1.00 95.25 100 ARG A N 1
ATOM 790 C CA . ARG A 1 100 ? 10.664 -3.313 10.328 1.00 95.25 100 ARG A CA 1
ATOM 791 C C . ARG A 1 100 ? 10.718 -2.615 11.681 1.00 95.25 100 ARG A C 1
ATOM 793 O O . ARG A 1 100 ? 9.688 -2.105 12.123 1.00 95.25 100 ARG A O 1
ATOM 800 N N . TYR A 1 101 ? 11.889 -2.549 12.319 1.00 95.75 101 TYR A N 1
ATOM 801 C CA . TYR A 1 101 ? 12.065 -1.808 13.569 1.00 95.75 101 TYR A CA 1
ATOM 802 C C . TYR A 1 101 ? 11.755 -0.318 13.382 1.00 95.75 101 TYR A C 1
ATOM 804 O O . TYR A 1 101 ? 10.897 0.222 14.083 1.00 95.75 101 TYR A O 1
ATOM 812 N N . LEU A 1 102 ? 12.395 0.327 12.401 1.00 96.56 102 LEU A N 1
ATOM 813 C CA . LEU A 1 102 ? 12.201 1.749 12.110 1.00 96.56 102 LEU A CA 1
ATOM 814 C C . LEU A 1 102 ? 10.738 2.052 11.770 1.00 96.56 102 LEU A C 1
ATOM 816 O O . LEU A 1 102 ? 10.146 2.967 12.342 1.00 96.56 102 LEU A O 1
ATOM 820 N N . GLN A 1 103 ? 10.134 1.242 10.896 1.00 96.38 103 GLN A N 1
ATOM 821 C CA . GLN A 1 103 ? 8.736 1.396 10.505 1.00 96.38 103 GLN A CA 1
ATOM 822 C C . GLN A 1 103 ? 7.784 1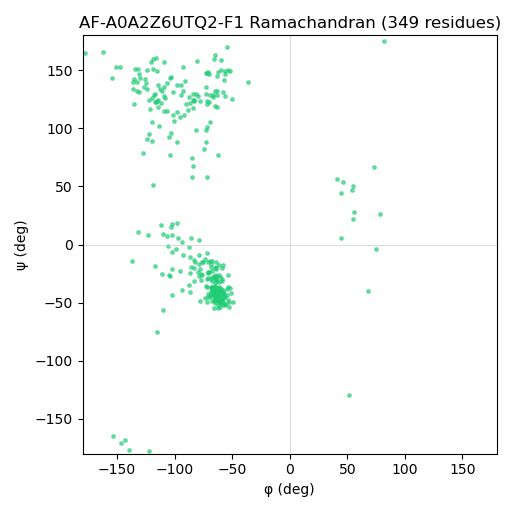.245 11.701 1.00 96.38 103 GLN A C 1
ATOM 824 O O . GLN A 1 103 ? 6.922 2.098 11.908 1.00 96.38 103 GLN A O 1
ATOM 829 N N . SER A 1 104 ? 7.942 0.196 12.515 1.00 96.38 104 SER A N 1
ATOM 830 C CA . SER A 1 104 ? 7.040 -0.078 13.644 1.00 96.38 104 SER A CA 1
ATOM 831 C C . SER A 1 104 ? 7.150 0.993 14.731 1.00 96.38 104 SER A C 1
ATOM 833 O O . SER A 1 104 ? 6.139 1.438 15.271 1.00 96.38 104 SER A O 1
ATOM 835 N N . LYS A 1 105 ? 8.363 1.489 15.013 1.00 97.06 105 LYS A N 1
ATOM 836 C CA . LYS A 1 105 ? 8.560 2.594 15.964 1.00 97.06 105 LYS A CA 1
ATOM 837 C C . LYS A 1 105 ? 7.996 3.916 15.467 1.00 97.06 105 LYS A C 1
ATOM 839 O O . LYS A 1 105 ? 7.390 4.650 16.248 1.00 97.06 105 LYS A O 1
ATOM 844 N N . LEU A 1 106 ? 8.113 4.193 14.172 1.00 96.56 106 LEU A N 1
ATOM 845 C CA . LEU A 1 106 ? 7.451 5.343 13.569 1.00 96.56 106 LEU A CA 1
ATOM 846 C C . LEU A 1 106 ? 5.917 5.209 13.647 1.00 96.56 106 LEU A C 1
ATOM 848 O O . LEU A 1 106 ? 5.234 6.183 13.965 1.00 96.56 106 LEU A O 1
ATOM 852 N N . ALA A 1 107 ? 5.382 4.002 13.433 1.00 97.38 107 ALA A N 1
ATOM 853 C CA . ALA A 1 107 ? 3.954 3.696 13.509 1.00 97.38 107 ALA A CA 1
ATOM 854 C C . ALA A 1 107 ? 3.368 3.857 14.925 1.00 97.38 107 ALA A C 1
ATOM 856 O O . ALA A 1 107 ? 2.252 4.358 15.071 1.00 97.38 107 ALA A O 1
ATOM 857 N N . GLU A 1 108 ? 4.117 3.487 15.972 1.00 97.00 108 GLU A N 1
ATOM 858 C CA . GLU A 1 108 ? 3.737 3.707 17.377 1.00 97.00 108 GLU A CA 1
ATOM 859 C C . GLU A 1 108 ? 3.498 5.202 17.662 1.00 97.00 108 GLU A C 1
ATOM 861 O O . GLU A 1 108 ? 2.444 5.588 18.180 1.00 97.00 108 GLU A O 1
ATOM 866 N N . ILE A 1 109 ? 4.451 6.054 17.267 1.00 96.31 109 ILE A N 1
ATOM 867 C CA . ILE A 1 109 ? 4.375 7.513 17.449 1.00 96.31 109 ILE A CA 1
ATOM 868 C C . ILE A 1 109 ? 3.246 8.092 16.597 1.00 96.31 109 ILE A C 1
ATOM 870 O O . ILE A 1 109 ? 2.458 8.917 17.069 1.00 96.31 109 ILE A O 1
ATOM 874 N N . PHE A 1 110 ? 3.134 7.640 15.349 1.00 96.50 110 PHE A N 1
ATOM 875 C CA . PHE A 1 110 ? 2.070 8.039 14.437 1.00 96.50 110 PHE A CA 1
ATOM 876 C C . PHE A 1 110 ? 0.687 7.763 15.015 1.00 96.50 110 PHE A C 1
ATOM 878 O O . PHE A 1 110 ? -0.117 8.688 15.131 1.00 96.50 110 PHE A O 1
ATOM 885 N N . GLN A 1 111 ? 0.424 6.539 15.469 1.00 96.00 111 GLN A N 1
ATOM 886 C CA . GLN A 1 111 ? -0.868 6.199 16.050 1.00 96.00 111 GLN A CA 1
ATOM 887 C C . GLN A 1 111 ? -1.196 7.064 17.271 1.00 96.00 111 GLN A C 1
ATOM 889 O O . GLN A 1 111 ? -2.340 7.499 17.410 1.00 96.00 111 GLN A O 1
ATOM 894 N N . ALA A 1 112 ? -0.224 7.327 18.149 1.00 94.44 112 ALA A N 1
ATOM 895 C CA . ALA A 1 112 ? -0.437 8.192 19.308 1.00 94.44 112 ALA A CA 1
ATOM 896 C C . ALA A 1 112 ? -0.861 9.611 18.884 1.00 94.44 112 ALA A C 1
ATOM 898 O O . ALA A 1 112 ? -1.852 10.136 19.391 1.00 94.44 112 ALA A O 1
ATOM 899 N N . ASN A 1 113 ? -0.179 10.198 17.895 1.00 93.19 113 ASN A N 1
ATOM 900 C CA . ASN A 1 113 ? -0.519 11.520 17.358 1.00 93.19 113 ASN A CA 1
ATOM 901 C C . ASN A 1 113 ? -1.918 11.553 16.727 1.00 93.19 113 ASN A C 1
ATOM 903 O O . ASN A 1 113 ? -2.693 12.474 16.981 1.00 93.19 113 ASN A O 1
ATOM 907 N N . VAL A 1 114 ? -2.261 10.535 15.937 1.00 94.00 114 VAL A N 1
ATOM 908 C CA . VAL A 1 114 ? -3.573 10.422 15.285 1.00 94.00 114 VAL A CA 1
ATOM 909 C C . VAL A 1 114 ? -4.684 10.303 16.323 1.00 94.00 114 VAL A C 1
ATOM 911 O O . VAL A 1 114 ? -5.668 11.038 16.269 1.00 94.00 114 VAL A O 1
ATOM 914 N N . ARG A 1 115 ? -4.516 9.429 17.318 1.00 93.69 115 ARG A N 1
ATOM 915 C CA . ARG A 1 115 ? -5.509 9.242 18.382 1.00 93.69 115 ARG A CA 1
ATOM 916 C C . ARG A 1 115 ? -5.709 10.495 19.227 1.00 93.69 115 ARG A C 1
ATOM 918 O O . ARG A 1 115 ? -6.849 10.794 19.570 1.00 93.69 115 ARG A O 1
ATOM 925 N N . ASN A 1 116 ? -4.639 11.237 19.505 1.00 92.31 116 ASN A N 1
ATOM 926 C CA . ASN A 1 116 ? -4.729 12.519 20.199 1.00 92.31 116 ASN A CA 1
ATOM 927 C C . ASN A 1 116 ? -5.484 13.559 19.359 1.00 92.31 116 ASN A C 1
ATOM 929 O O . ASN A 1 116 ? -6.361 14.240 19.878 1.00 92.31 116 ASN A O 1
ATOM 933 N N . ARG A 1 117 ? -5.191 13.658 18.055 1.00 92.06 117 ARG A N 1
ATOM 934 C CA . ARG A 1 117 ? -5.836 14.627 17.152 1.00 92.06 117 ARG A CA 1
ATOM 935 C C . ARG A 1 117 ? -7.339 14.394 17.001 1.00 92.06 117 ARG A C 1
ATOM 937 O O . ARG A 1 117 ? -8.096 15.356 16.982 1.00 92.06 117 ARG A O 1
ATOM 944 N N . TYR A 1 118 ? -7.756 13.137 16.878 1.00 91.69 118 TYR A N 1
ATOM 945 C CA . TYR A 1 118 ? -9.154 12.768 16.628 1.00 91.69 118 TYR A CA 1
ATOM 946 C C . TYR A 1 118 ? -9.913 12.364 17.900 1.00 91.69 118 TYR A C 1
ATOM 948 O O . TYR A 1 118 ? -10.942 11.698 17.805 1.00 91.69 118 TYR A O 1
ATOM 956 N N . ASN A 1 119 ? -9.411 12.737 19.087 1.00 87.50 119 ASN A N 1
ATOM 957 C CA . ASN A 1 119 ? -10.037 12.452 20.384 1.00 87.50 119 ASN A CA 1
ATOM 958 C C . ASN A 1 119 ? -10.499 10.993 20.506 1.00 87.50 119 ASN A C 1
ATOM 960 O O . ASN A 1 119 ? -11.673 10.708 20.746 1.00 87.50 119 ASN A O 1
ATOM 964 N N . TYR A 1 120 ? -9.572 10.063 20.269 1.00 80.88 120 TYR A N 1
ATOM 965 C CA . TYR A 1 120 ? -9.874 8.640 20.190 1.00 80.88 120 TYR A CA 1
ATOM 966 C C . TYR A 1 120 ? -10.691 8.148 21.390 1.00 80.88 120 TYR A C 1
ATOM 968 O O . TYR A 1 120 ? -10.283 8.255 22.545 1.00 80.88 120 TYR A O 1
ATOM 976 N N . ILE A 1 121 ? -11.823 7.524 21.075 1.00 74.94 121 ILE A N 1
ATOM 977 C CA . ILE A 1 121 ? -12.677 6.826 22.034 1.00 74.94 121 ILE A CA 1
ATOM 978 C C . ILE A 1 121 ? -12.351 5.332 21.964 1.00 74.94 121 ILE A C 1
ATOM 980 O O . ILE A 1 121 ? -12.187 4.794 20.863 1.00 74.94 121 ILE A O 1
ATOM 984 N N . VAL A 1 122 ? -12.267 4.706 23.145 1.00 71.25 122 VAL A N 1
ATOM 985 C CA . VAL A 1 122 ? -11.996 3.280 23.423 1.00 71.25 122 VAL A CA 1
ATOM 986 C C . VAL A 1 122 ? -12.646 2.352 22.379 1.00 71.25 122 VAL A C 1
ATOM 988 O O . VAL A 1 122 ? -13.777 2.616 21.964 1.00 71.25 122 VAL A O 1
ATOM 991 N N . PRO A 1 123 ? -11.956 1.276 21.940 1.00 67.31 123 PRO A N 1
ATOM 992 C CA . PRO A 1 123 ? -12.427 0.473 20.821 1.00 67.31 123 PRO A CA 1
ATOM 993 C C . PRO A 1 123 ? -13.762 -0.206 21.128 1.00 67.31 123 PRO A C 1
ATOM 995 O O . PRO A 1 123 ? -14.025 -0.637 22.252 1.00 67.31 123 PRO A O 1
ATOM 998 N N . ILE A 1 124 ? -14.594 -0.315 20.095 1.00 67.94 124 ILE A N 1
ATOM 999 C CA . ILE A 1 124 ? -15.899 -0.973 20.154 1.00 67.94 124 ILE A CA 1
ATOM 1000 C C . ILE A 1 124 ? -15.679 -2.467 20.396 1.00 67.94 124 ILE A C 1
ATOM 1002 O O . ILE A 1 124 ? -14.921 -3.107 19.670 1.00 67.94 124 ILE A O 1
ATOM 1006 N N . SER A 1 125 ? -16.349 -3.045 21.395 1.00 69.69 125 SER A N 1
ATOM 1007 C CA . SER A 1 125 ? -16.383 -4.500 21.550 1.00 69.69 125 SER A CA 1
ATOM 1008 C C . SER A 1 125 ? -17.431 -5.095 20.611 1.00 69.69 125 SER A C 1
ATOM 1010 O O . SER A 1 125 ? -18.593 -4.681 20.664 1.00 69.69 125 SER A O 1
ATOM 1012 N N . SER A 1 126 ? -17.073 -6.106 19.818 1.00 66.00 126 SER A N 1
ATOM 1013 C CA . SER A 1 126 ? -18.081 -6.880 19.085 1.00 66.00 126 SER A CA 1
ATOM 1014 C C . SER A 1 126 ? -18.989 -7.637 20.064 1.00 66.00 126 SER A C 1
ATOM 1016 O O . SER A 1 126 ? -18.483 -8.340 20.946 1.00 66.00 126 SER A O 1
ATOM 1018 N N . PRO A 1 127 ? -20.325 -7.573 19.909 1.00 61.44 127 PRO A N 1
ATOM 1019 C CA . PRO A 1 127 ? -21.227 -8.458 20.628 1.00 61.44 127 PRO A CA 1
ATOM 1020 C C . PRO A 1 127 ? -20.980 -9.902 20.172 1.00 61.44 127 PRO A C 1
ATOM 1022 O O . PRO A 1 127 ? -21.145 -10.241 18.994 1.00 61.44 127 PRO A O 1
ATOM 1025 N N . LYS A 1 128 ? -20.583 -10.753 21.125 1.00 61.47 128 LYS A N 1
ATOM 1026 C CA . LYS A 1 128 ? -20.387 -12.196 20.941 1.00 61.47 128 LYS A CA 1
ATOM 1027 C C . LYS A 1 128 ? -21.751 -12.882 20.851 1.00 61.47 128 LYS A C 1
ATOM 1029 O O . LYS A 1 128 ? -22.250 -13.390 21.848 1.00 61.47 128 LYS A O 1
ATOM 1034 N N . SER A 1 129 ? -22.370 -12.871 19.672 1.00 64.12 129 SER A N 1
ATOM 1035 C CA . SER A 1 129 ? -23.530 -13.723 19.395 1.00 64.12 129 SER A CA 1
ATOM 1036 C C . SER A 1 129 ? -23.123 -14.823 18.413 1.00 64.12 129 SER A C 1
ATOM 1038 O O . SER A 1 129 ? -22.773 -14.500 17.278 1.00 64.12 129 SER A O 1
ATOM 1040 N N . PRO A 1 130 ? -23.139 -16.104 18.817 1.00 64.94 130 PRO A N 1
ATOM 1041 C CA . PRO A 1 130 ? -22.648 -17.208 17.991 1.00 64.94 130 PRO A CA 1
ATOM 1042 C C . PRO A 1 130 ? -23.545 -17.562 16.791 1.00 64.94 130 PRO A C 1
ATOM 1044 O O . PRO A 1 130 ? -23.140 -18.374 15.968 1.00 64.94 130 PRO A O 1
ATOM 1047 N N . ALA A 1 131 ? -24.740 -16.971 16.668 1.00 74.00 131 ALA A N 1
ATOM 1048 C CA . ALA A 1 131 ? -25.734 -17.348 15.656 1.00 74.00 131 ALA A CA 1
ATOM 1049 C C . ALA A 1 131 ? -25.892 -16.351 14.490 1.00 74.00 131 ALA A C 1
ATOM 1051 O O . ALA A 1 131 ? -26.814 -16.502 13.691 1.00 74.00 131 ALA A O 1
ATOM 1052 N N . ARG A 1 132 ? -25.045 -15.317 14.382 1.00 90.00 132 ARG A N 1
ATOM 1053 C CA . ARG A 1 132 ? -25.141 -14.314 13.303 1.00 90.00 132 ARG A CA 1
ATOM 1054 C C . ARG A 1 132 ? -24.006 -14.433 12.289 1.00 90.00 132 ARG A C 1
ATOM 1056 O O . ARG A 1 132 ? -22.921 -14.898 12.630 1.00 90.00 132 ARG A O 1
ATOM 1063 N N . LYS A 1 133 ? -24.246 -13.932 11.072 1.00 94.19 133 LYS A N 1
ATOM 1064 C CA . LYS A 1 133 ? -23.192 -13.731 10.070 1.00 94.19 133 LYS A CA 1
ATOM 1065 C C . LYS A 1 133 ? -22.095 -12.821 10.632 1.00 94.19 133 LYS A C 1
ATOM 1067 O O . LYS A 1 133 ? -22.379 -11.864 11.365 1.00 94.19 133 LYS A O 1
ATOM 1072 N N . ILE A 1 134 ? -20.849 -13.139 10.297 1.00 95.56 134 ILE A N 1
ATOM 1073 C CA . ILE A 1 134 ? -19.685 -12.318 10.640 1.00 95.56 134 ILE A CA 1
ATOM 1074 C C . ILE A 1 134 ? -19.615 -11.165 9.640 1.00 95.56 134 ILE A C 1
ATOM 1076 O O . ILE A 1 134 ? -19.626 -11.396 8.430 1.00 95.56 134 ILE A O 1
ATOM 1080 N N . LYS A 1 135 ? -19.533 -9.932 10.143 1.00 97.12 135 LYS A N 1
ATOM 1081 C CA . LYS A 1 135 ? -19.448 -8.729 9.313 1.00 97.12 135 LYS A CA 1
ATOM 1082 C C . LYS A 1 135 ? -17.994 -8.411 8.989 1.00 97.12 135 LYS A C 1
ATOM 1084 O O . LYS A 1 135 ? -17.223 -8.093 9.899 1.00 97.12 135 LYS A O 1
ATOM 1089 N N . ILE A 1 136 ? -17.630 -8.477 7.713 1.00 98.44 136 ILE A N 1
ATOM 1090 C CA . ILE A 1 136 ? -16.274 -8.196 7.231 1.00 98.44 136 ILE A CA 1
ATOM 1091 C C . ILE A 1 136 ? -16.316 -6.964 6.335 1.00 98.44 136 ILE A C 1
ATOM 1093 O O . ILE A 1 136 ? -17.039 -6.948 5.343 1.00 98.44 136 ILE A O 1
ATOM 1097 N N . GLY A 1 137 ? -15.526 -5.948 6.670 1.00 98.56 137 GLY A N 1
ATOM 1098 C CA . GLY A 1 137 ? -15.292 -4.798 5.804 1.00 98.56 137 GLY A CA 1
ATOM 1099 C C . GLY A 1 137 ? -13.944 -4.859 5.113 1.00 98.56 137 GLY A C 1
ATOM 1100 O O . GLY A 1 137 ? -12.956 -5.259 5.723 1.00 98.56 137 GLY A O 1
ATOM 1101 N N . TYR A 1 138 ? -13.899 -4.390 3.872 1.00 98.69 138 TYR A N 1
ATOM 1102 C CA . TYR A 1 138 ? -12.673 -4.157 3.115 1.00 98.69 138 TYR A CA 1
ATOM 1103 C C . TYR A 1 138 ? -12.552 -2.668 2.800 1.00 98.69 138 TYR A C 1
ATOM 1105 O O . TYR A 1 138 ? -13.454 -2.101 2.185 1.00 98.69 138 TYR A O 1
ATOM 1113 N N . ILE A 1 139 ? -11.460 -2.032 3.222 1.00 98.69 139 ILE A N 1
ATOM 1114 C CA . ILE A 1 139 ? -11.193 -0.609 2.976 1.00 98.69 139 ILE A CA 1
ATOM 1115 C C . ILE A 1 139 ? -10.004 -0.440 2.028 1.00 98.69 139 ILE A C 1
ATOM 1117 O O . ILE A 1 139 ? -8.967 -1.075 2.212 1.00 98.69 139 ILE A O 1
ATOM 1121 N N . GLY A 1 140 ? -10.150 0.427 1.021 1.00 97.44 140 GLY A N 1
ATOM 1122 C CA . GLY A 1 140 ? -9.057 0.751 0.104 1.00 97.44 140 GLY A CA 1
ATOM 1123 C C . GLY A 1 140 ? -9.386 1.806 -0.958 1.00 97.44 140 GLY A C 1
ATOM 1124 O O . GLY A 1 140 ? -10.545 2.104 -1.239 1.00 97.44 140 GLY A O 1
ATOM 1125 N N . HIS A 1 141 ? -8.348 2.347 -1.594 1.00 96.12 141 HIS A N 1
ATOM 1126 C CA . HIS A 1 141 ? -8.384 3.150 -2.831 1.00 96.12 141 HIS A CA 1
ATOM 1127 C C . HIS A 1 141 ? -7.942 2.294 -4.051 1.00 96.12 141 HIS A C 1
ATOM 1129 O O . HIS A 1 141 ? -7.529 2.774 -5.116 1.00 96.12 141 HIS A O 1
ATOM 1135 N N . THR A 1 142 ? -7.967 0.973 -3.895 1.00 95.12 142 THR A N 1
ATOM 1136 C CA . THR A 1 142 ? -7.380 0.030 -4.851 1.00 95.12 142 THR A CA 1
ATOM 1137 C C . THR A 1 142 ? -8.368 -1.004 -5.396 1.00 95.12 142 THR A C 1
ATOM 1139 O O . THR A 1 142 ? -7.980 -1.884 -6.166 1.00 95.12 142 THR A O 1
ATOM 1142 N N . LEU A 1 143 ? -9.657 -0.847 -5.090 1.00 96.44 143 LEU A N 1
ATOM 1143 C CA . LEU A 1 143 ? -10.773 -1.690 -5.533 1.00 96.44 143 LEU A CA 1
ATOM 1144 C C . LEU A 1 143 ? -11.289 -1.255 -6.916 1.00 96.44 143 LEU A C 1
ATOM 1146 O O . LEU A 1 143 ? -12.441 -0.859 -7.092 1.00 96.44 143 LEU A O 1
ATOM 1150 N N . ARG A 1 144 ? -10.392 -1.263 -7.900 1.00 95.62 144 ARG A N 1
ATOM 1151 C CA . ARG A 1 144 ? -10.596 -0.837 -9.299 1.00 95.62 144 ARG A CA 1
ATOM 1152 C C . ARG A 1 144 ? -9.612 -1.575 -10.205 1.00 95.62 144 ARG A C 1
ATOM 1154 O O . ARG A 1 144 ? -8.965 -2.517 -9.745 1.00 95.62 144 ARG A O 1
ATOM 1161 N N . ARG A 1 145 ? -9.414 -1.132 -11.452 1.00 94.06 145 ARG A N 1
ATOM 1162 C CA . ARG A 1 145 ? -8.293 -1.541 -12.325 1.00 94.06 145 ARG A CA 1
ATOM 1163 C C . ARG A 1 145 ? -6.946 -1.134 -11.713 1.00 94.06 145 ARG A C 1
ATOM 1165 O O . ARG A 1 145 ? -6.313 -0.150 -12.090 1.00 94.06 145 ARG A O 1
ATOM 1172 N N . HIS A 1 146 ? -6.528 -1.909 -10.725 1.00 93.50 146 HIS A N 1
ATOM 1173 C CA . HIS A 1 146 ? -5.346 -1.748 -9.895 1.00 93.50 146 HIS A CA 1
ATOM 1174 C C . HIS A 1 146 ? -4.884 -3.141 -9.446 1.00 93.50 146 HIS A C 1
ATOM 1176 O O . HIS A 1 146 ? -5.703 -4.053 -9.362 1.00 93.50 146 HIS A O 1
ATOM 1182 N N . SER A 1 147 ? -3.592 -3.329 -9.160 1.00 92.69 147 SER A N 1
ATOM 1183 C CA . SER A 1 147 ? -3.030 -4.648 -8.812 1.00 92.69 147 SER A CA 1
ATOM 1184 C C . SER A 1 147 ? -3.792 -5.335 -7.676 1.00 92.69 147 SER A C 1
ATOM 1186 O O . SER A 1 147 ? -4.201 -6.478 -7.828 1.00 92.69 147 SER A O 1
ATOM 1188 N N . VAL A 1 148 ? -4.044 -4.626 -6.574 1.00 95.62 148 VAL A N 1
ATOM 1189 C CA . VAL A 1 148 ? -4.825 -5.154 -5.443 1.00 95.62 148 VAL A CA 1
ATOM 1190 C C . VAL A 1 148 ? -6.243 -5.534 -5.868 1.00 95.62 148 VAL A C 1
ATOM 1192 O O . VAL A 1 148 ? -6.671 -6.634 -5.547 1.00 95.62 148 VAL A O 1
ATOM 1195 N N . GLY A 1 149 ? -6.946 -4.696 -6.640 1.00 95.69 149 GLY A N 1
ATOM 1196 C CA . GLY A 1 149 ? -8.276 -5.027 -7.153 1.00 95.69 149 GLY A CA 1
ATOM 1197 C C . GLY A 1 149 ? -8.277 -6.296 -8.015 1.00 95.69 149 GLY A C 1
ATOM 1198 O O . GLY A 1 149 ? -9.107 -7.184 -7.840 1.00 95.69 149 GLY A O 1
ATOM 1199 N N . TRP A 1 150 ? -7.289 -6.454 -8.893 1.00 95.06 150 TRP A N 1
ATOM 1200 C CA . TRP A 1 150 ? -7.129 -7.675 -9.686 1.00 95.06 150 TRP A CA 1
ATOM 1201 C C . TRP A 1 150 ? -6.844 -8.919 -8.833 1.00 95.06 150 TRP A C 1
ATOM 1203 O O . TRP A 1 150 ? -7.347 -9.997 -9.146 1.00 95.06 150 TRP A O 1
ATOM 1213 N N . LEU A 1 151 ? -6.054 -8.778 -7.766 1.00 95.62 151 LEU A N 1
ATOM 1214 C CA . LEU A 1 151 ? -5.643 -9.881 -6.891 1.00 95.62 151 LEU A CA 1
ATOM 1215 C C . LEU A 1 151 ? -6.680 -10.239 -5.817 1.00 95.62 151 LEU A C 1
ATOM 1217 O O . LEU A 1 151 ? -6.636 -11.348 -5.290 1.00 95.62 151 LEU A O 1
ATOM 1221 N N . SER A 1 152 ? -7.600 -9.329 -5.489 1.00 95.81 152 SER A N 1
ATOM 1222 C CA . SER A 1 152 ? -8.609 -9.531 -4.443 1.00 95.81 152 SER A CA 1
ATOM 1223 C C . SER A 1 152 ? -9.997 -9.872 -4.981 1.00 95.81 152 SER A C 1
ATOM 1225 O O . SER A 1 152 ? -10.794 -10.454 -4.251 1.00 95.81 152 SER A O 1
ATOM 1227 N N . ARG A 1 153 ? -10.313 -9.560 -6.244 1.00 95.69 153 ARG A N 1
ATOM 1228 C CA . ARG A 1 153 ? -11.669 -9.718 -6.811 1.00 95.69 153 ARG A CA 1
ATOM 1229 C C . ARG A 1 153 ? -12.294 -11.102 -6.614 1.00 95.69 153 ARG A C 1
ATOM 1231 O O . ARG A 1 153 ? -13.490 -11.206 -6.357 1.00 95.69 153 ARG A O 1
ATOM 1238 N N . TRP A 1 154 ? -11.494 -12.162 -6.704 1.00 96.00 154 TRP A N 1
ATOM 1239 C CA . TRP A 1 154 ? -11.993 -13.531 -6.589 1.00 96.00 154 TRP A CA 1
ATOM 1240 C C . TRP A 1 154 ? -12.426 -13.865 -5.163 1.00 96.00 154 TRP A C 1
ATOM 1242 O O . TRP A 1 154 ? -13.366 -14.631 -4.981 1.00 96.00 154 TRP A O 1
ATOM 1252 N N . LEU A 1 155 ? -11.825 -13.233 -4.151 1.00 95.81 155 LEU A N 1
ATOM 1253 C CA . LEU A 1 155 ? -12.296 -13.357 -2.773 1.00 95.81 155 LEU A CA 1
ATOM 1254 C C . LEU A 1 155 ? -13.740 -12.862 -2.633 1.00 95.81 155 LEU A C 1
ATOM 1256 O O . LEU A 1 155 ? -14.553 -13.521 -1.993 1.00 95.81 155 LEU A O 1
ATOM 1260 N N . PHE A 1 156 ? -14.070 -11.727 -3.255 1.00 96.81 156 PHE A N 1
ATOM 1261 C CA . PHE A 1 156 ? -15.426 -11.176 -3.218 1.00 96.81 156 PHE A CA 1
ATOM 1262 C C . PHE A 1 156 ? -16.427 -12.086 -3.924 1.00 96.81 156 PHE A C 1
ATOM 1264 O O . PHE A 1 156 ? -17.524 -12.292 -3.411 1.00 96.81 156 PHE A O 1
ATOM 1271 N N . HIS A 1 157 ? -16.019 -12.682 -5.044 1.00 95.31 157 HIS A N 1
ATOM 1272 C CA . HIS A 1 157 ? -16.835 -13.644 -5.776 1.00 95.31 157 HIS A CA 1
ATOM 1273 C C . HIS A 1 157 ? -17.121 -14.925 -4.972 1.00 95.31 157 HIS A C 1
ATOM 1275 O O . HIS A 1 157 ? -18.245 -15.418 -4.976 1.00 95.31 157 HIS A O 1
ATOM 1281 N N . TYR A 1 158 ? -16.120 -15.450 -4.257 1.00 96.19 158 TYR A N 1
ATOM 1282 C CA . TYR A 1 158 ? -16.207 -16.738 -3.558 1.00 96.19 158 TYR A CA 1
ATOM 1283 C C . TYR A 1 158 ? -16.631 -16.655 -2.087 1.00 96.19 158 TYR A C 1
ATOM 1285 O O . TYR A 1 158 ? -16.695 -17.683 -1.405 1.00 96.19 158 TYR A O 1
ATOM 1293 N N . HIS A 1 159 ? -16.923 -15.460 -1.567 1.00 96.69 159 HIS A N 1
ATOM 1294 C CA . HIS A 1 159 ? -17.350 -15.302 -0.178 1.00 96.69 159 HIS A CA 1
ATOM 1295 C C . HIS A 1 159 ? -18.589 -16.146 0.131 1.00 96.69 159 HIS A C 1
ATOM 1297 O O . HIS A 1 159 ? -19.621 -16.037 -0.530 1.00 96.69 159 HIS A O 1
ATOM 1303 N N . ASN A 1 160 ? -18.521 -16.955 1.193 1.00 96.75 160 ASN A N 1
ATOM 1304 C CA . ASN A 1 160 ? -19.679 -17.712 1.662 1.00 96.75 160 ASN A CA 1
ATOM 1305 C C . ASN A 1 160 ? -20.686 -16.761 2.328 1.00 96.75 160 ASN A C 1
ATOM 1307 O O . ASN A 1 160 ? -20.563 -16.421 3.509 1.00 96.75 160 ASN A O 1
ATOM 1311 N N . ARG A 1 161 ? -21.709 -16.369 1.569 1.00 95.12 161 ARG A N 1
ATOM 1312 C CA . ARG A 1 161 ? -22.729 -15.399 1.990 1.00 95.12 161 ARG A CA 1
ATOM 1313 C C . ARG A 1 161 ? -23.663 -15.910 3.078 1.00 95.12 161 ARG A C 1
ATOM 1315 O O . ARG A 1 161 ? -24.337 -15.097 3.700 1.00 95.12 161 ARG A O 1
ATOM 1322 N N . ASP A 1 162 ? -23.691 -17.210 3.361 1.00 95.12 162 ASP A N 1
ATOM 1323 C CA . ASP A 1 162 ? -24.462 -17.757 4.484 1.00 95.12 162 ASP A CA 1
ATOM 1324 C C . ASP A 1 162 ? -23.762 -17.507 5.823 1.00 95.12 162 ASP A C 1
ATOM 1326 O O . ASP A 1 162 ? -24.420 -17.410 6.858 1.00 95.12 162 ASP A O 1
ATOM 1330 N N . LYS A 1 163 ? -22.431 -17.364 5.805 1.00 95.88 163 LYS A N 1
ATOM 1331 C CA . LYS A 1 163 ? -21.600 -17.160 7.001 1.00 95.88 163 LYS A CA 1
ATOM 1332 C C . LYS A 1 163 ? -21.118 -15.723 7.171 1.00 95.88 163 LYS A C 1
ATOM 1334 O O . LYS A 1 163 ? -20.878 -15.304 8.305 1.00 95.88 163 LYS A O 1
ATOM 1339 N N . PHE A 1 164 ? -20.980 -14.982 6.075 1.00 97.38 164 PHE A N 1
ATOM 1340 C CA . PHE A 1 164 ? -20.375 -13.654 6.064 1.00 97.38 164 PHE A CA 1
ATOM 1341 C C . PHE A 1 164 ? -21.293 -12.609 5.434 1.00 97.38 164 PHE A C 1
ATOM 1343 O O . PHE A 1 164 ? -21.981 -12.883 4.453 1.00 97.38 164 PHE A O 1
ATOM 1350 N N . GLU A 1 165 ? -21.270 -11.412 6.015 1.00 97.81 165 GLU A N 1
ATOM 1351 C CA . GLU A 1 165 ? -21.875 -10.195 5.474 1.00 97.81 165 GLU A CA 1
ATOM 1352 C C . GLU A 1 165 ? -20.735 -9.243 5.086 1.00 97.81 165 GLU A C 1
ATOM 1354 O O . GLU A 1 165 ? -19.870 -8.938 5.914 1.00 97.81 165 GLU A O 1
ATOM 1359 N N . ILE A 1 166 ? -20.682 -8.838 3.819 1.00 98.56 166 ILE A N 1
ATOM 1360 C CA . ILE A 1 166 ? -19.520 -8.187 3.207 1.00 98.56 166 ILE A CA 1
ATOM 1361 C C . ILE A 1 166 ? -19.793 -6.709 2.961 1.00 98.56 166 ILE A C 1
ATOM 1363 O O . ILE A 1 166 ? -20.743 -6.337 2.271 1.00 98.56 166 ILE A O 1
ATOM 1367 N N . TYR A 1 167 ? -18.898 -5.882 3.486 1.00 98.75 167 TYR A N 1
ATOM 1368 C CA . TYR A 1 167 ? -18.902 -4.436 3.353 1.00 98.75 167 TYR A CA 1
ATOM 1369 C C . TYR A 1 167 ? -17.686 -3.983 2.544 1.00 98.75 167 TYR A C 1
ATOM 1371 O O . TYR A 1 167 ? -16.562 -4.433 2.782 1.00 98.75 167 TYR A O 1
ATOM 1379 N N . THR A 1 168 ? -17.894 -3.040 1.634 1.00 98.56 168 THR A N 1
ATOM 1380 C CA . THR A 1 168 ? -16.821 -2.409 0.863 1.00 98.56 168 THR A CA 1
ATOM 1381 C C . THR A 1 168 ? -16.763 -0.912 1.154 1.00 98.56 168 THR A C 1
ATOM 1383 O O . THR A 1 168 ? -17.769 -0.216 1.049 1.00 98.56 168 THR A O 1
ATOM 1386 N N . TYR A 1 169 ? -15.574 -0.407 1.489 1.00 98.62 169 TYR A N 1
ATOM 1387 C CA . TYR A 1 169 ? -15.293 1.007 1.741 1.00 98.62 169 TYR A CA 1
ATOM 1388 C C . TYR A 1 169 ? -14.234 1.505 0.756 1.00 98.62 169 TYR A C 1
ATOM 1390 O O . TYR A 1 169 ? -13.030 1.471 1.021 1.00 98.62 169 TYR A O 1
ATOM 1398 N N . CYS A 1 170 ? -14.692 1.992 -0.391 1.00 98.06 170 CYS A N 1
ATOM 1399 C CA . CYS A 1 170 ? -13.853 2.720 -1.328 1.00 98.06 170 CYS A CA 1
ATOM 1400 C C . CYS A 1 170 ? -13.544 4.110 -0.758 1.00 98.06 170 CYS A C 1
ATOM 1402 O O . CYS A 1 170 ? -14.445 4.848 -0.349 1.00 98.06 170 CYS A O 1
ATOM 1404 N N . VAL A 1 171 ? -12.268 4.484 -0.741 1.00 97.00 171 VAL A N 1
ATOM 1405 C CA . VAL A 1 171 ? -11.826 5.801 -0.273 1.00 97.00 171 VAL A CA 1
ATOM 1406 C C . VAL A 1 171 ? -11.532 6.676 -1.477 1.00 97.00 171 VAL A C 1
ATOM 1408 O O . VAL A 1 171 ? -10.556 6.426 -2.167 1.00 97.00 171 VAL A O 1
ATOM 1411 N N . ASN A 1 172 ? -12.340 7.711 -1.708 1.00 94.50 172 ASN A N 1
ATOM 1412 C CA . ASN A 1 172 ? -12.149 8.751 -2.724 1.00 94.50 172 ASN A CA 1
ATOM 1413 C C . ASN A 1 172 ? -11.731 8.206 -4.102 1.00 94.50 172 ASN A C 1
ATOM 1415 O O . ASN A 1 172 ? -10.806 8.719 -4.733 1.00 94.50 172 ASN A O 1
ATOM 1419 N N . GLN A 1 173 ? -12.387 7.135 -4.543 1.00 91.19 173 GLN A N 1
ATOM 1420 C CA . GLN A 1 173 ? -11.993 6.386 -5.729 1.00 91.19 173 GLN A CA 1
ATOM 1421 C C . GLN A 1 173 ? -13.003 6.608 -6.858 1.00 91.19 173 GLN A C 1
ATOM 1423 O O . GLN A 1 173 ? -14.208 6.518 -6.638 1.00 91.19 173 GLN A O 1
ATOM 1428 N N . ALA A 1 174 ? -12.534 6.836 -8.086 1.00 91.38 174 ALA A N 1
ATOM 1429 C CA . ALA A 1 174 ? -13.405 6.737 -9.255 1.00 91.38 174 ALA A CA 1
ATOM 1430 C C . ALA A 1 174 ? -13.784 5.266 -9.493 1.00 91.38 174 ALA A C 1
ATOM 1432 O O . ALA A 1 174 ? -12.903 4.402 -9.532 1.00 91.38 174 ALA A O 1
ATOM 1433 N N . ALA A 1 175 ? -15.079 4.984 -9.633 1.00 92.75 175 ALA A N 1
ATOM 1434 C CA . ALA A 1 175 ? -15.545 3.649 -9.980 1.00 92.75 175 ALA A CA 1
ATOM 1435 C C . ALA A 1 175 ? -15.231 3.348 -11.451 1.00 92.75 175 ALA A C 1
ATOM 1437 O O . ALA A 1 175 ? -15.446 4.187 -12.327 1.00 92.75 175 ALA A O 1
ATOM 1438 N N . ASP A 1 176 ? -14.717 2.149 -11.710 1.00 95.81 176 ASP A N 1
ATOM 1439 C CA . ASP A 1 176 ? -14.605 1.590 -13.052 1.00 95.81 176 ASP A CA 1
ATOM 1440 C C . ASP A 1 176 ? -15.343 0.249 -13.148 1.00 95.81 176 ASP A C 1
ATOM 1442 O O . ASP A 1 176 ? -15.961 -0.221 -12.193 1.00 95.81 176 ASP A O 1
ATOM 1446 N N . GLU A 1 177 ? -15.275 -0.381 -14.318 1.00 94.75 177 GLU A N 1
ATOM 1447 C CA . GLU A 1 177 ? -15.908 -1.678 -14.564 1.00 94.75 177 GLU A CA 1
ATOM 1448 C C . GLU A 1 177 ? -15.498 -2.746 -13.537 1.00 94.75 177 GLU A C 1
ATOM 1450 O O . GLU A 1 177 ? -16.325 -3.566 -13.144 1.00 94.75 177 GLU A O 1
ATOM 1455 N N . ILE A 1 178 ? -14.240 -2.739 -13.076 1.00 94.75 178 ILE A N 1
ATOM 1456 C CA . ILE A 1 178 ? -13.777 -3.694 -12.067 1.00 94.75 178 ILE A CA 1
ATOM 1457 C C . ILE A 1 178 ? -14.401 -3.368 -10.712 1.00 94.75 178 ILE A C 1
ATOM 1459 O O . ILE A 1 178 ? -14.863 -4.288 -10.037 1.00 94.75 178 ILE A O 1
ATOM 1463 N N . THR A 1 179 ? -14.466 -2.084 -10.342 1.00 97.44 179 THR A N 1
ATOM 1464 C CA . THR A 1 179 ? -15.153 -1.628 -9.124 1.00 97.44 179 THR A CA 1
ATOM 1465 C C . THR A 1 179 ? -16.589 -2.137 -9.060 1.00 97.44 179 THR A C 1
ATOM 1467 O O . THR A 1 179 ? -16.974 -2.798 -8.092 1.00 97.44 179 THR A O 1
ATOM 1470 N N . GLU A 1 180 ? -17.359 -1.870 -10.111 1.00 96.75 180 GLU A N 1
ATOM 1471 C CA . GLU A 1 180 ? -18.776 -2.227 -10.183 1.00 96.75 180 GLU A CA 1
ATOM 1472 C C . GLU A 1 180 ? -18.972 -3.746 -10.201 1.00 96.75 180 GLU A C 1
ATOM 1474 O O . GLU A 1 180 ? -19.655 -4.317 -9.345 1.00 96.75 180 GLU A O 1
ATOM 1479 N N . LYS A 1 181 ? -18.319 -4.426 -11.152 1.00 96.31 181 LYS A N 1
ATOM 1480 C CA . LYS A 1 181 ? -18.532 -5.852 -11.413 1.00 96.31 181 LYS A CA 1
ATOM 1481 C C . LYS A 1 181 ? -18.110 -6.734 -10.248 1.00 96.31 181 LYS A C 1
ATOM 1483 O O . LYS A 1 181 ? -18.809 -7.701 -9.961 1.00 96.31 181 LYS A O 1
ATOM 1488 N N . TRP A 1 182 ? -16.968 -6.451 -9.624 1.00 96.69 182 TRP A N 1
ATOM 1489 C CA . TRP A 1 182 ? -16.333 -7.390 -8.697 1.00 96.69 182 TRP A CA 1
ATOM 1490 C C . TRP A 1 182 ? -16.493 -7.027 -7.231 1.00 96.69 182 TRP A C 1
ATOM 1492 O O . TRP A 1 182 ? -16.489 -7.929 -6.401 1.00 96.69 182 TRP A O 1
ATOM 1502 N N . PHE A 1 183 ? -16.668 -5.749 -6.902 1.00 97.50 183 PHE A N 1
ATOM 1503 C CA . PHE A 1 183 ? -16.722 -5.319 -5.507 1.00 97.50 183 PHE A CA 1
ATOM 1504 C C . PHE A 1 183 ? -18.124 -4.876 -5.122 1.00 97.50 183 PHE A C 1
ATOM 1506 O O . PHE A 1 183 ? -18.711 -5.480 -4.227 1.00 97.50 183 PHE A O 1
ATOM 1513 N N . ILE A 1 184 ? -18.704 -3.903 -5.830 1.00 96.06 184 ILE A N 1
ATOM 1514 C CA . ILE A 1 184 ? -20.036 -3.374 -5.498 1.00 96.06 184 ILE A CA 1
ATOM 1515 C C . ILE A 1 184 ? -21.095 -4.474 -5.630 1.00 96.06 184 ILE A C 1
ATOM 1517 O O . ILE A 1 184 ? -21.758 -4.797 -4.649 1.00 96.06 184 ILE A O 1
ATOM 1521 N N . ASN A 1 185 ? -21.178 -5.129 -6.792 1.00 96.44 185 ASN A N 1
ATOM 1522 C CA . ASN A 1 185 ? -22.183 -6.169 -7.050 1.00 96.44 185 ASN A CA 1
ATOM 1523 C C . ASN A 1 185 ? -21.998 -7.454 -6.224 1.00 96.44 185 ASN A C 1
ATOM 1525 O O . ASN A 1 185 ? -22.904 -8.282 -6.177 1.00 96.44 185 ASN A O 1
ATOM 1529 N N . ASN A 1 186 ? -20.838 -7.636 -5.585 1.00 97.31 186 ASN A N 1
ATOM 1530 C CA . ASN A 1 186 ? -20.544 -8.794 -4.736 1.00 97.31 186 ASN A CA 1
ATOM 1531 C C . ASN A 1 186 ? -20.425 -8.399 -3.253 1.00 97.31 186 ASN A C 1
ATOM 1533 O O . ASN A 1 186 ? -19.887 -9.162 -2.453 1.00 97.31 186 ASN A O 1
ATOM 1537 N N . SER A 1 187 ? -20.918 -7.225 -2.850 1.00 98.00 187 SER A N 1
ATOM 1538 C CA . SER A 1 187 ? -20.975 -6.784 -1.448 1.00 98.00 187 SER A CA 1
ATOM 1539 C C . SER A 1 187 ? -22.424 -6.631 -0.996 1.00 98.00 187 SER A C 1
ATOM 1541 O O . SER A 1 187 ? -23.296 -6.339 -1.804 1.00 98.00 187 SER A O 1
ATOM 1543 N N . ASP A 1 188 ? -22.696 -6.853 0.294 1.00 98.19 188 ASP A N 1
ATOM 1544 C CA . ASP A 1 188 ? -24.019 -6.549 0.865 1.00 98.19 188 ASP A CA 1
ATOM 1545 C C . ASP A 1 188 ? -24.194 -5.030 1.002 1.00 98.19 188 ASP A C 1
ATOM 1547 O O . ASP A 1 188 ? -25.278 -4.499 0.771 1.00 98.19 188 ASP A O 1
ATOM 1551 N N . TYR A 1 189 ? -23.102 -4.328 1.326 1.00 98.44 189 TYR A N 1
ATOM 1552 C CA . TYR A 1 189 ? -23.051 -2.871 1.412 1.00 98.44 189 TYR A CA 1
ATOM 1553 C C . TYR A 1 189 ? -21.779 -2.355 0.755 1.00 98.44 189 TYR A C 1
ATOM 1555 O O . TYR A 1 189 ? -20.696 -2.917 0.928 1.00 98.44 189 TYR A O 1
ATOM 1563 N N . SER A 1 190 ? -21.900 -1.249 0.031 1.00 97.94 190 SER A N 1
ATOM 1564 C CA . SER A 1 190 ? -20.759 -0.577 -0.574 1.00 97.94 190 SER A CA 1
ATOM 1565 C C . SER A 1 190 ? -20.860 0.926 -0.383 1.00 97.94 190 SER A C 1
ATOM 1567 O O . SER A 1 190 ? -21.910 1.527 -0.612 1.00 97.94 190 SER A O 1
ATOM 1569 N N . TYR A 1 191 ? -19.749 1.527 0.023 1.00 98.19 191 TYR A N 1
ATOM 1570 C CA . TYR A 1 191 ? -19.611 2.953 0.247 1.00 98.19 191 TYR A CA 1
ATOM 1571 C C . TYR A 1 191 ? -18.421 3.478 -0.549 1.00 98.19 191 TYR A C 1
ATOM 1573 O O . TYR A 1 191 ? -17.337 2.899 -0.516 1.00 98.19 191 TYR A O 1
ATOM 1581 N N . ASN A 1 192 ? -18.602 4.616 -1.217 1.00 97.56 192 ASN A N 1
ATOM 1582 C CA . ASN A 1 192 ? -17.503 5.412 -1.754 1.00 97.56 192 ASN A CA 1
ATOM 1583 C C . ASN A 1 192 ? -17.462 6.741 -1.003 1.00 97.56 192 ASN A C 1
ATOM 1585 O O . ASN A 1 192 ? -18.304 7.614 -1.215 1.00 97.56 192 ASN A O 1
ATOM 1589 N N . LEU A 1 193 ? -16.528 6.855 -0.065 1.00 97.62 193 LEU A N 1
ATOM 1590 C CA . LEU A 1 193 ? -16.477 7.956 0.891 1.00 97.62 193 LEU A CA 1
ATOM 1591 C C . LEU A 1 193 ? -15.379 8.946 0.498 1.00 97.62 193 LEU A C 1
ATOM 1593 O O . LEU A 1 193 ? -14.310 8.526 0.052 1.00 97.62 193 LEU A O 1
ATOM 1597 N N . PRO A 1 194 ? -15.581 10.262 0.687 1.00 96.75 194 PRO A N 1
ATOM 1598 C CA . PRO A 1 194 ? -14.503 11.227 0.503 1.00 96.75 194 PRO A CA 1
ATOM 1599 C C . PRO A 1 194 ? -13.352 10.915 1.468 1.00 96.75 194 PRO A C 1
ATOM 1601 O O . PRO A 1 194 ? -13.561 10.297 2.511 1.00 96.75 194 PRO A O 1
ATOM 1604 N N . ALA A 1 195 ? -12.142 11.389 1.158 1.00 95.38 195 ALA A N 1
ATOM 1605 C CA . ALA A 1 195 ? -10.940 11.183 1.973 1.00 95.38 195 ALA A CA 1
ATOM 1606 C C . ALA A 1 195 ? -10.965 11.999 3.289 1.00 95.38 195 ALA A C 1
ATOM 1608 O O . ALA A 1 195 ? -10.109 12.844 3.544 1.00 95.38 195 ALA A O 1
ATOM 1609 N N . LYS A 1 196 ? -11.990 11.774 4.116 1.00 95.69 196 LYS A N 1
ATOM 1610 C CA . LYS A 1 196 ? -12.268 12.439 5.389 1.00 95.69 196 LYS A CA 1
ATOM 1611 C C . LYS A 1 196 ? -12.273 11.392 6.498 1.00 95.69 196 LYS A C 1
ATOM 1613 O O . LYS A 1 196 ? -13.229 10.629 6.629 1.00 95.69 196 LYS A O 1
ATOM 1618 N N . ILE A 1 197 ? -11.206 11.384 7.300 1.00 96.19 197 ILE A N 1
ATOM 1619 C CA . ILE A 1 197 ? -10.924 10.340 8.302 1.00 96.19 197 ILE A CA 1
ATOM 1620 C C . ILE A 1 197 ? -12.107 10.128 9.250 1.00 96.19 197 ILE A C 1
ATOM 1622 O O . ILE A 1 197 ? -12.533 8.994 9.458 1.00 96.19 197 ILE A O 1
ATOM 1626 N N . GLU A 1 198 ? -12.673 11.212 9.782 1.00 94.56 198 GLU A N 1
ATOM 1627 C CA . GLU A 1 198 ? -13.801 11.156 10.718 1.00 94.56 198 GLU A CA 1
ATOM 1628 C C . GLU A 1 198 ? -15.047 10.531 10.090 1.00 94.56 198 GLU A C 1
ATOM 1630 O O . GLU A 1 198 ? -15.667 9.671 10.705 1.00 94.56 198 GLU A O 1
ATOM 1635 N N . GLN A 1 199 ? -15.387 10.906 8.852 1.00 96.12 199 GLN A N 1
ATOM 1636 C CA . GLN A 1 199 ? -16.572 10.380 8.169 1.00 96.12 199 GLN A CA 1
ATOM 1637 C C . GLN A 1 199 ? -16.451 8.876 7.923 1.00 96.12 199 GLN A C 1
ATOM 1639 O O . GLN A 1 199 ? -17.378 8.129 8.229 1.00 96.12 199 GLN A O 1
ATOM 1644 N N . ILE A 1 200 ? -15.289 8.426 7.441 1.00 97.94 200 ILE A N 1
ATOM 1645 C CA . ILE A 1 200 ? -15.016 7.002 7.212 1.00 97.94 200 ILE A CA 1
ATOM 1646 C C . ILE A 1 200 ? -15.061 6.231 8.536 1.00 97.94 200 ILE A C 1
ATOM 1648 O O . ILE A 1 200 ? -15.724 5.201 8.642 1.00 97.94 200 ILE A O 1
ATOM 1652 N N . THR A 1 201 ? -14.403 6.758 9.570 1.00 96.56 201 THR A N 1
ATOM 1653 C CA . THR A 1 201 ? -14.344 6.130 10.897 1.00 96.56 201 THR A CA 1
ATOM 1654 C C . THR A 1 201 ? -15.737 6.012 11.520 1.00 96.56 201 THR A C 1
ATOM 1656 O O . THR A 1 201 ? -16.078 4.959 12.053 1.00 96.56 201 THR A O 1
ATOM 1659 N N . VAL A 1 202 ? -16.560 7.065 11.448 1.00 94.88 202 VAL A N 1
ATOM 1660 C CA . VAL A 1 202 ? -17.937 7.059 11.967 1.00 94.88 202 VAL A CA 1
ATOM 1661 C C . VAL A 1 202 ? -18.799 6.044 11.224 1.00 94.88 202 VAL A C 1
ATOM 1663 O O . VAL A 1 202 ? -19.481 5.263 11.884 1.00 94.88 202 VAL A O 1
ATOM 1666 N N . GLN A 1 203 ? -18.727 6.007 9.891 1.00 97.56 203 GLN A N 1
ATOM 1667 C CA . GLN A 1 203 ? -19.488 5.052 9.084 1.00 97.56 203 GLN A CA 1
ATOM 1668 C C . GLN A 1 203 ? -19.154 3.602 9.474 1.00 97.56 203 GLN A C 1
ATOM 1670 O O . GLN A 1 203 ? -20.043 2.842 9.850 1.00 97.56 203 GLN A O 1
ATOM 1675 N N . ILE A 1 204 ? -17.866 3.239 9.506 1.00 96.81 204 ILE A N 1
ATOM 1676 C CA . ILE A 1 204 ? -17.426 1.883 9.879 1.00 96.81 204 ILE A CA 1
ATOM 1677 C C . ILE A 1 204 ? -17.897 1.507 11.295 1.00 96.81 204 ILE A C 1
ATOM 1679 O O . ILE A 1 204 ? -18.351 0.385 11.537 1.00 96.81 204 ILE A O 1
ATOM 1683 N N . ARG A 1 205 ? -17.824 2.448 12.247 1.00 94.31 205 ARG A N 1
ATOM 1684 C CA . ARG A 1 205 ? -18.295 2.232 13.625 1.00 94.31 205 ARG A CA 1
ATOM 1685 C C . ARG A 1 205 ? -19.809 2.004 13.692 1.00 94.31 205 ARG A C 1
ATOM 1687 O O . ARG A 1 205 ? -20.261 1.190 14.498 1.00 94.31 205 ARG A O 1
ATOM 1694 N N . GLN A 1 206 ? -20.590 2.705 12.869 1.00 94.25 206 GLN A N 1
ATOM 1695 C CA . GLN A 1 206 ? -22.045 2.538 12.785 1.00 94.25 206 GLN A CA 1
ATOM 1696 C C . GLN A 1 206 ? -22.437 1.179 12.198 1.00 94.25 206 GLN A C 1
ATOM 1698 O O . GLN A 1 206 ? -23.384 0.562 12.690 1.00 94.25 206 GLN A O 1
ATOM 1703 N N . ASP A 1 207 ? -21.672 0.681 11.225 1.00 95.94 207 ASP A N 1
ATOM 1704 C CA . ASP A 1 207 ? -21.902 -0.626 10.598 1.00 95.94 207 ASP A CA 1
ATOM 1705 C C . ASP A 1 207 ? -21.625 -1.808 11.555 1.00 95.94 207 ASP A C 1
ATOM 1707 O O . ASP A 1 207 ? -22.161 -2.911 11.368 1.00 95.94 207 ASP A O 1
ATOM 1711 N N . LYS A 1 208 ? -20.860 -1.561 12.634 1.00 94.19 208 LYS A N 1
ATOM 1712 C CA . LYS A 1 208 ? -20.505 -2.526 13.694 1.00 94.19 208 LYS A CA 1
ATOM 1713 C C . LYS A 1 208 ? -19.849 -3.788 13.126 1.00 94.19 208 LYS A C 1
ATOM 1715 O O . LYS A 1 208 ? -20.275 -4.905 13.426 1.00 94.19 208 LYS A O 1
ATOM 1720 N N . LEU A 1 209 ? -18.836 -3.593 12.283 1.00 95.31 209 LEU A N 1
ATOM 1721 C CA . LEU A 1 209 ? -18.054 -4.687 11.711 1.00 95.31 209 LEU A CA 1
ATOM 1722 C C . LEU A 1 209 ? -17.380 -5.528 12.798 1.00 95.31 209 LEU A C 1
ATOM 1724 O O . LEU A 1 209 ? -16.985 -5.008 13.841 1.00 95.31 209 LEU A O 1
ATOM 1728 N N . ASP A 1 210 ? -17.181 -6.812 12.512 1.00 95.88 210 ASP A N 1
ATOM 1729 C CA . ASP A 1 210 ? -16.349 -7.685 13.340 1.00 95.88 210 ASP A CA 1
ATOM 1730 C C . ASP A 1 210 ? -14.884 -7.612 12.931 1.00 95.88 210 ASP A C 1
ATOM 1732 O O . ASP A 1 210 ? -14.000 -7.597 13.787 1.00 95.88 210 ASP A O 1
ATOM 1736 N N . ILE A 1 211 ? -14.643 -7.566 11.619 1.00 97.69 211 ILE A N 1
ATOM 1737 C CA . ILE A 1 211 ? -13.316 -7.556 11.012 1.00 97.69 211 ILE A CA 1
ATOM 1738 C C . ILE A 1 211 ? -13.262 -6.420 9.993 1.00 97.69 211 ILE A C 1
ATOM 1740 O O . ILE A 1 211 ? -14.139 -6.317 9.136 1.00 97.69 211 ILE A O 1
ATOM 1744 N N . LEU A 1 212 ? -12.218 -5.598 10.058 1.00 98.69 212 LEU A N 1
ATOM 1745 C CA . LEU A 1 212 ? -11.871 -4.640 9.010 1.00 98.69 212 LEU A CA 1
ATOM 1746 C C . LEU A 1 212 ? -10.530 -5.022 8.384 1.00 98.69 212 LEU A C 1
ATOM 1748 O O . LEU A 1 212 ? -9.526 -5.141 9.085 1.00 98.69 212 LEU A O 1
ATOM 1752 N N . VAL A 1 213 ? -10.524 -5.198 7.068 1.00 98.69 213 VAL A N 1
ATOM 1753 C CA . VAL A 1 213 ? -9.350 -5.543 6.268 1.00 98.69 213 VAL A CA 1
ATOM 1754 C C . VAL A 1 213 ? -8.911 -4.319 5.469 1.00 98.69 213 VAL A C 1
ATOM 1756 O O . VAL A 1 213 ? -9.636 -3.846 4.594 1.00 98.69 213 VAL A O 1
ATOM 1759 N N . ASP A 1 214 ? -7.722 -3.813 5.767 1.00 98.50 214 ASP A N 1
ATOM 1760 C CA . ASP A 1 214 ? -7.040 -2.776 4.999 1.00 98.50 214 ASP A CA 1
ATOM 1761 C C . ASP A 1 214 ? -6.295 -3.388 3.812 1.00 98.50 214 ASP A C 1
ATOM 1763 O O . ASP A 1 214 ? -5.455 -4.280 3.973 1.00 98.50 214 ASP A O 1
ATOM 1767 N N . LEU A 1 215 ? -6.627 -2.887 2.624 1.00 97.94 215 LEU A N 1
ATOM 1768 C CA . LEU A 1 215 ? -6.098 -3.342 1.344 1.00 97.94 215 LEU A CA 1
ATOM 1769 C C . LEU A 1 215 ? -4.966 -2.464 0.796 1.00 97.94 215 LEU A C 1
ATOM 1771 O O . LEU A 1 215 ? -4.392 -2.799 -0.239 1.00 97.94 215 LEU A O 1
ATOM 1775 N N . ASP A 1 216 ? -4.628 -1.364 1.473 1.00 96.31 216 ASP A N 1
ATOM 1776 C CA . ASP A 1 216 ? -3.641 -0.396 0.993 1.00 96.31 216 ASP A CA 1
ATOM 1777 C C . ASP A 1 216 ? -2.352 -0.391 1.832 1.00 96.31 216 ASP A C 1
ATOM 1779 O O . ASP A 1 216 ? -1.288 -0.049 1.302 1.00 96.31 216 ASP A O 1
ATOM 1783 N N . SER A 1 217 ? -2.395 -0.790 3.110 1.00 95.44 217 SER A N 1
ATOM 1784 C CA . SER A 1 217 ? -1.257 -0.673 4.035 1.00 95.44 217 SER A CA 1
ATOM 1785 C C . SER A 1 217 ? -0.696 0.762 4.022 1.00 95.44 217 SER A C 1
ATOM 1787 O O . SER A 1 217 ? -1.440 1.738 4.116 1.00 95.44 217 SER A O 1
ATOM 1789 N N . LEU A 1 218 ? 0.618 0.933 3.858 1.00 93.81 218 LEU A N 1
ATOM 1790 C CA . LEU A 1 218 ? 1.285 2.239 3.832 1.00 93.81 218 LEU A CA 1
ATOM 1791 C C . LEU A 1 218 ? 1.162 2.994 2.499 1.00 93.81 218 LEU A C 1
ATOM 1793 O O . LEU A 1 218 ? 1.767 4.053 2.342 1.00 93.81 218 LEU A O 1
ATOM 1797 N N . THR A 1 219 ? 0.417 2.466 1.523 1.00 91.94 219 THR A N 1
ATOM 1798 C CA . THR A 1 219 ? 0.293 3.089 0.193 1.00 91.94 219 THR A CA 1
ATOM 1799 C C . THR A 1 219 ? -0.813 4.142 0.111 1.00 91.94 219 THR A C 1
ATOM 1801 O O . THR A 1 219 ? -0.857 4.898 -0.863 1.00 91.94 219 THR A O 1
ATOM 1804 N N . ASN A 1 220 ? -1.676 4.242 1.130 1.00 94.25 220 ASN A N 1
ATOM 1805 C CA . ASN A 1 220 ? -2.725 5.250 1.205 1.00 94.25 220 ASN A CA 1
ATOM 1806 C C . ASN A 1 220 ? -2.810 5.883 2.598 1.00 94.25 220 ASN A C 1
ATOM 1808 O O . ASN A 1 220 ? -3.097 5.221 3.591 1.00 94.25 220 ASN A O 1
ATOM 1812 N N . ASN A 1 221 ? -2.632 7.204 2.652 1.00 94.44 221 ASN A N 1
ATOM 1813 C CA . ASN A 1 221 ? -2.601 7.925 3.920 1.00 94.44 221 ASN A CA 1
ATOM 1814 C C . ASN A 1 221 ? -3.928 7.889 4.670 1.00 94.44 221 ASN A C 1
ATOM 1816 O O . ASN A 1 221 ? -3.963 7.818 5.895 1.00 94.44 221 ASN A O 1
ATOM 1820 N N . THR A 1 222 ? -5.034 7.931 3.935 1.00 96.56 222 THR A N 1
ATOM 1821 C CA . THR A 1 222 ? -6.365 7.938 4.524 1.00 96.56 222 THR A CA 1
ATOM 1822 C C . THR A 1 222 ? -6.696 6.602 5.174 1.00 96.56 222 THR A C 1
ATOM 1824 O O . THR A 1 222 ? -7.210 6.607 6.292 1.00 96.56 222 THR A O 1
ATOM 1827 N N . THR A 1 223 ? -6.390 5.472 4.530 1.00 96.94 223 THR A N 1
ATOM 1828 C CA . THR A 1 223 ? -6.710 4.158 5.106 1.00 96.94 223 THR A CA 1
ATOM 1829 C C . THR A 1 223 ? -5.919 3.918 6.381 1.00 96.94 223 THR A C 1
ATOM 1831 O O . THR A 1 223 ? -6.528 3.632 7.408 1.00 96.94 223 THR A O 1
ATOM 1834 N N . TYR A 1 224 ? -4.602 4.146 6.393 1.00 96.12 224 TYR A N 1
ATOM 1835 C CA . TYR A 1 224 ? -3.814 3.894 7.599 1.00 96.12 224 TYR A CA 1
ATOM 1836 C C . TYR A 1 224 ? -4.143 4.857 8.757 1.00 96.12 224 TYR A C 1
ATOM 1838 O O . TYR A 1 224 ? -4.037 4.475 9.925 1.00 96.12 224 TYR A O 1
ATOM 1846 N N . LEU A 1 225 ? -4.608 6.084 8.465 1.00 97.19 225 LEU A N 1
ATOM 1847 C CA . LEU A 1 225 ? -5.146 7.011 9.472 1.00 97.19 225 LEU A CA 1
ATOM 1848 C C . LEU A 1 225 ? -6.424 6.454 10.110 1.00 97.19 225 LEU A C 1
ATOM 1850 O O . LEU A 1 225 ? -6.566 6.479 11.332 1.00 97.19 225 LEU A O 1
ATOM 1854 N N . VAL A 1 226 ? -7.334 5.920 9.292 1.00 97.62 226 VAL A N 1
ATOM 1855 C CA . VAL A 1 226 ? -8.560 5.259 9.763 1.00 97.62 226 VAL A CA 1
ATOM 1856 C C . VAL A 1 226 ? -8.212 4.020 10.590 1.00 97.62 226 VAL A C 1
ATOM 1858 O O . VAL A 1 226 ? -8.720 3.866 11.700 1.00 97.62 226 VAL A O 1
ATOM 1861 N N . MET A 1 227 ? -7.291 3.177 10.116 1.00 97.75 227 MET A N 1
ATOM 1862 C CA . MET A 1 227 ? -6.866 1.973 10.837 1.00 97.75 227 MET A CA 1
ATOM 1863 C C . MET A 1 227 ? -6.245 2.307 12.203 1.00 97.75 227 MET A C 1
ATOM 1865 O O . MET A 1 227 ? -6.530 1.622 13.186 1.00 97.75 227 MET A O 1
ATOM 1869 N N . ALA A 1 228 ? -5.474 3.394 12.325 1.00 97.12 228 ALA A N 1
ATOM 1870 C CA . ALA A 1 228 ? -4.911 3.848 13.604 1.00 97.12 228 ALA A CA 1
ATOM 1871 C C . ALA A 1 228 ? -5.986 4.209 14.661 1.00 97.12 228 ALA A C 1
ATOM 1873 O O . ALA A 1 228 ? -5.748 4.084 15.873 1.00 97.12 228 ALA A O 1
ATOM 1874 N N . LEU A 1 229 ? -7.189 4.601 14.217 1.00 96.81 229 LEU A N 1
ATOM 1875 C CA . LEU A 1 229 ? -8.361 4.899 15.056 1.00 96.81 229 LEU A CA 1
ATOM 1876 C C . LEU A 1 229 ? -9.209 3.669 15.410 1.00 96.81 229 LEU A C 1
ATOM 1878 O O . LEU A 1 229 ? -10.267 3.818 16.030 1.00 96.81 229 LEU A O 1
ATOM 1882 N N . LYS A 1 230 ? -8.751 2.471 15.035 1.00 96.31 230 LYS A N 1
ATOM 1883 C CA . LYS A 1 230 ? -9.343 1.172 15.377 1.00 96.31 230 LYS A CA 1
ATOM 1884 C C . LYS A 1 230 ? -10.888 1.137 15.315 1.00 96.31 230 LYS A C 1
ATOM 1886 O O . LYS A 1 230 ? -11.522 0.861 16.338 1.00 96.31 230 LYS A O 1
ATOM 1891 N N . PRO A 1 231 ? -11.536 1.483 14.182 1.00 96.00 231 PRO A N 1
ATOM 1892 C CA . PRO A 1 231 ? -12.999 1.506 14.094 1.00 96.00 231 PRO A CA 1
ATOM 1893 C C . PRO A 1 231 ? -13.674 0.126 14.170 1.00 96.00 231 PRO A C 1
ATOM 1895 O O . PRO A 1 231 ? -14.870 0.081 14.450 1.00 96.00 231 PRO A O 1
ATOM 1898 N N . ALA A 1 232 ? -12.937 -0.973 13.970 1.00 95.75 232 ALA A N 1
ATOM 1899 C CA . ALA A 1 232 ? -13.411 -2.345 14.166 1.00 95.75 232 ALA A CA 1
ATOM 1900 C C . ALA A 1 232 ? -12.581 -3.070 15.250 1.00 95.75 232 ALA A C 1
ATOM 1902 O O . ALA A 1 232 ? -11.402 -2.749 15.433 1.00 95.75 232 ALA A O 1
ATOM 1903 N N . PRO A 1 233 ? -13.159 -4.046 15.978 1.00 94.88 233 PRO A N 1
ATOM 1904 C CA . PRO A 1 233 ? -12.460 -4.740 17.058 1.00 94.88 233 PRO A CA 1
ATOM 1905 C C . PRO A 1 233 ? -11.287 -5.581 16.560 1.00 94.88 233 PRO A C 1
ATOM 1907 O O . PRO A 1 233 ? -10.248 -5.597 17.220 1.00 94.88 233 PRO A O 1
ATOM 1910 N N . ILE A 1 234 ? -11.443 -6.246 15.410 1.00 96.88 234 ILE A N 1
ATOM 1911 C CA . ILE A 1 234 ? -10.367 -6.962 14.725 1.00 96.88 234 ILE A CA 1
ATOM 1912 C C . ILE A 1 234 ? -10.009 -6.202 13.456 1.00 96.88 234 ILE A C 1
ATOM 1914 O O . ILE A 1 234 ? -10.865 -5.911 12.621 1.00 96.88 234 ILE A O 1
ATOM 1918 N N . GLN A 1 235 ? -8.726 -5.909 13.305 1.00 98.31 235 GLN A N 1
ATOM 1919 C CA . GLN A 1 235 ? -8.178 -5.235 12.143 1.00 98.31 235 GLN A CA 1
ATOM 1920 C C . GLN A 1 235 ? -7.055 -6.046 11.521 1.00 98.31 235 GLN A C 1
ATOM 1922 O O . GLN A 1 235 ? -6.214 -6.608 12.224 1.00 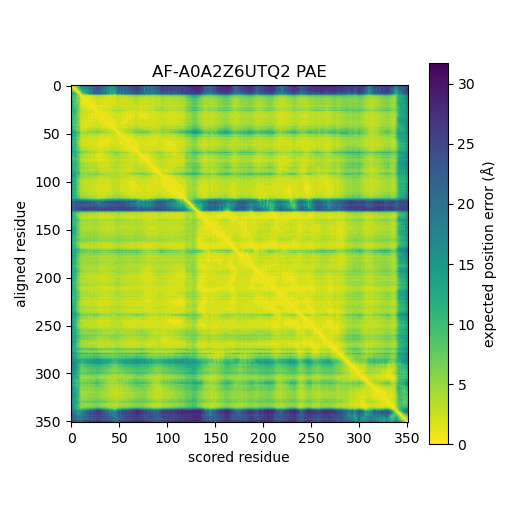98.31 235 GLN A O 1
ATOM 1927 N N . VAL A 1 236 ? -7.043 -6.082 10.196 1.00 98.56 236 VAL A N 1
ATOM 1928 C CA . VAL A 1 236 ? -6.130 -6.900 9.405 1.00 98.56 236 VAL A CA 1
ATOM 1929 C C . VAL A 1 236 ? -5.571 -6.060 8.265 1.00 98.56 236 VAL A C 1
ATOM 1931 O O . VAL A 1 236 ? -6.317 -5.292 7.668 1.00 98.56 236 VAL A O 1
ATOM 1934 N N . THR A 1 237 ? -4.299 -6.232 7.922 1.00 97.81 237 THR A N 1
ATOM 1935 C CA . THR A 1 237 ? -3.728 -5.726 6.662 1.00 97.81 237 THR A CA 1
ATOM 1936 C C . THR A 1 237 ? -3.482 -6.888 5.699 1.00 97.81 237 THR A C 1
ATOM 1938 O O . THR A 1 237 ? -3.028 -7.960 6.112 1.00 97.81 237 THR A O 1
ATOM 1941 N N . TRP A 1 238 ? -3.779 -6.682 4.411 1.00 97.81 238 TRP A N 1
ATOM 1942 C CA . TRP A 1 238 ? -3.581 -7.674 3.351 1.00 97.81 238 TRP A CA 1
ATOM 1943 C C . TRP A 1 238 ? -3.396 -7.009 1.966 1.00 97.81 238 TRP A C 1
ATOM 1945 O O . TRP A 1 238 ? -4.048 -6.023 1.652 1.00 97.81 238 TRP A O 1
ATOM 1955 N N . LEU A 1 239 ? -2.522 -7.570 1.120 1.00 94.00 239 LEU A N 1
ATOM 1956 C CA . LEU A 1 239 ? -2.234 -7.217 -0.292 1.00 94.00 239 LEU A CA 1
ATOM 1957 C C . LEU A 1 239 ? -1.554 -5.882 -0.634 1.00 94.00 239 LEU A C 1
ATOM 1959 O O . LEU A 1 239 ? -0.751 -5.882 -1.567 1.00 94.00 239 LEU A O 1
ATOM 1963 N N . GLY A 1 240 ? -1.882 -4.765 0.018 1.00 88.62 240 GLY A N 1
ATOM 1964 C CA . GLY A 1 240 ? -1.459 -3.435 -0.458 1.00 88.62 240 GLY A CA 1
ATOM 1965 C C . GLY A 1 240 ? 0.056 -3.218 -0.486 1.00 88.62 240 GLY A C 1
ATOM 1966 O O . GLY A 1 240 ? 0.641 -2.847 -1.506 1.00 88.62 240 GLY A O 1
ATOM 1967 N N . LEU A 1 241 ? 0.691 -3.486 0.648 1.00 91.69 241 LEU A N 1
ATOM 1968 C CA . LEU A 1 241 ? 2.136 -3.548 0.850 1.00 91.69 241 LEU A CA 1
ATOM 1969 C C . LEU A 1 241 ? 2.388 -4.627 1.917 1.00 91.69 241 LEU A C 1
ATOM 1971 O O . LEU A 1 241 ? 1.471 -5.342 2.324 1.00 91.69 241 LEU A O 1
ATOM 1975 N N . ASP A 1 242 ? 3.622 -4.723 2.392 1.00 94.00 242 ASP A N 1
ATOM 1976 C CA . ASP A 1 242 ? 3.964 -5.398 3.638 1.00 94.00 242 ASP A CA 1
ATOM 1977 C C . ASP A 1 242 ? 3.156 -4.858 4.843 1.00 94.00 242 ASP A C 1
ATOM 1979 O O . ASP A 1 242 ? 2.474 -3.832 4.744 1.00 94.00 242 ASP A O 1
ATOM 1983 N N . ALA A 1 243 ? 3.231 -5.537 5.989 1.00 95.50 243 ALA A N 1
ATOM 1984 C CA . ALA A 1 243 ? 2.508 -5.155 7.202 1.00 95.50 243 ALA A CA 1
ATOM 1985 C C . ALA A 1 243 ? 2.773 -3.692 7.604 1.00 95.50 243 ALA A C 1
ATOM 1987 O O . ALA A 1 243 ? 3.864 -3.167 7.375 1.00 95.50 243 ALA A O 1
ATOM 1988 N N . SER A 1 244 ? 1.813 -3.031 8.241 1.00 95.19 244 SER A N 1
ATOM 1989 C CA . SER A 1 244 ? 1.843 -1.586 8.515 1.00 95.19 244 SER A CA 1
ATOM 1990 C C . SER A 1 244 ? 2.731 -1.174 9.699 1.00 95.19 244 SER A C 1
ATOM 1992 O O . SER A 1 244 ? 3.250 -0.058 9.730 1.00 95.19 244 SER A O 1
ATOM 1994 N N . GLY A 1 245 ? 2.927 -2.060 10.676 1.00 96.81 245 GLY A N 1
ATOM 1995 C CA . GLY A 1 245 ? 3.525 -1.755 11.975 1.00 96.81 245 GLY A CA 1
ATOM 1996 C C . GLY A 1 245 ? 2.603 -0.997 12.944 1.00 96.81 245 GLY A C 1
ATOM 1997 O O . GLY A 1 245 ? 2.996 -0.758 14.085 1.00 96.81 245 GLY A O 1
ATOM 1998 N N . ILE A 1 246 ? 1.392 -0.606 12.526 1.00 97.69 246 ILE A N 1
ATOM 1999 C CA . ILE A 1 246 ? 0.454 0.199 13.320 1.00 97.69 246 ILE A CA 1
ATOM 2000 C C . ILE A 1 246 ? -0.103 -0.642 14.473 1.00 97.69 246 ILE A C 1
ATOM 2002 O O . ILE A 1 246 ? -0.776 -1.638 14.210 1.00 97.69 246 ILE A O 1
ATOM 2006 N N . PRO A 1 247 ? 0.055 -0.225 15.747 1.00 97.56 247 PRO A N 1
ATOM 2007 C CA . PRO A 1 247 ? -0.371 -1.050 16.884 1.00 97.56 247 PRO A CA 1
ATOM 2008 C C . PRO A 1 247 ? -1.877 -1.371 16.949 1.00 97.56 247 PRO A C 1
ATOM 2010 O O . PRO A 1 247 ? -2.299 -2.241 17.704 1.00 97.56 247 PRO A O 1
ATOM 2013 N N . ALA A 1 248 ? -2.721 -0.632 16.228 1.00 97.06 248 ALA A N 1
ATOM 2014 C CA . ALA A 1 248 ? -4.158 -0.863 16.122 1.00 97.06 248 ALA A CA 1
ATOM 2015 C C . ALA A 1 248 ? -4.528 -1.992 15.149 1.00 97.06 248 ALA A C 1
ATOM 2017 O O . ALA A 1 248 ? -5.678 -2.445 15.189 1.00 97.06 248 ALA A O 1
ATOM 2018 N N . ILE A 1 249 ? -3.613 -2.402 14.267 1.00 98.12 249 ILE A N 1
ATOM 2019 C CA . ILE A 1 249 ? -3.804 -3.505 13.324 1.00 98.12 249 ILE A CA 1
ATOM 2020 C C . ILE A 1 249 ? -3.329 -4.789 13.999 1.00 98.12 249 ILE A C 1
ATOM 2022 O O . ILE A 1 249 ? -2.196 -4.883 14.454 1.00 98.12 249 ILE A O 1
ATOM 2026 N N . ASP A 1 250 ? -4.228 -5.761 14.123 1.00 98.25 250 ASP A N 1
ATOM 2027 C CA . ASP A 1 250 ? -3.994 -6.945 14.949 1.00 98.25 250 ASP A CA 1
ATOM 2028 C C . ASP A 1 250 ? -3.273 -8.051 14.170 1.00 98.25 250 ASP A C 1
ATOM 2030 O O . ASP A 1 250 ? -2.468 -8.789 14.745 1.00 98.25 250 ASP A O 1
ATOM 2034 N N . TYR A 1 251 ? -3.569 -8.172 12.870 1.00 98.69 251 TYR A N 1
ATOM 2035 C CA . TYR A 1 251 ? -3.088 -9.268 12.035 1.00 98.69 251 TYR A CA 1
ATOM 2036 C C . TYR A 1 251 ? -2.546 -8.814 10.679 1.00 98.69 251 TYR A C 1
ATOM 2038 O O . TYR A 1 251 ? -3.033 -7.855 10.078 1.00 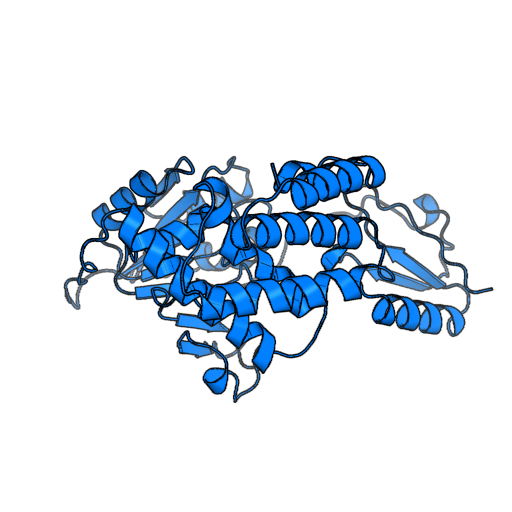98.69 251 TYR A O 1
ATOM 2046 N N . PHE A 1 252 ? -1.595 -9.585 10.159 1.00 98.50 252 PHE A N 1
ATOM 2047 C CA . PHE A 1 252 ? -1.104 -9.489 8.787 1.00 98.50 252 PHE A CA 1
ATOM 2048 C C . PHE A 1 252 ? -1.295 -10.830 8.076 1.00 98.50 252 PHE A C 1
ATOM 2050 O O . PHE A 1 252 ? -0.842 -11.862 8.574 1.00 98.50 252 PHE A O 1
ATOM 2057 N N . ILE A 1 253 ? -1.987 -10.833 6.934 1.00 98.25 253 ILE A N 1
ATOM 2058 C CA . ILE A 1 253 ? -2.190 -12.051 6.136 1.00 98.25 253 ILE A CA 1
ATOM 2059 C C . ILE A 1 253 ? -1.005 -12.248 5.189 1.00 98.25 253 ILE A C 1
ATOM 2061 O O . ILE A 1 253 ? -0.746 -11.410 4.325 1.00 98.25 253 ILE A O 1
ATOM 2065 N N . ALA A 1 254 ? -0.345 -13.396 5.319 1.00 97.50 254 ALA A N 1
ATOM 2066 C CA . ALA A 1 254 ? 0.789 -13.820 4.506 1.00 97.50 254 ALA A CA 1
ATOM 2067 C C . ALA A 1 254 ? 0.733 -15.339 4.241 1.00 97.50 254 ALA A C 1
ATOM 2069 O O . ALA A 1 254 ? -0.275 -15.998 4.503 1.00 97.50 254 ALA A O 1
ATOM 2070 N N . ASP A 1 255 ? 1.816 -15.913 3.719 1.00 96.56 255 ASP A N 1
ATOM 2071 C CA . ASP A 1 255 ? 1.993 -17.358 3.554 1.00 96.56 255 ASP A CA 1
ATOM 2072 C C . ASP A 1 255 ? 3.433 -17.789 3.898 1.00 96.56 255 ASP A C 1
ATOM 2074 O O . ASP A 1 255 ? 4.250 -16.997 4.374 1.00 96.56 255 ASP A O 1
ATOM 2078 N N . ASN A 1 256 ? 3.730 -19.077 3.719 1.00 95.38 256 ASN A N 1
ATOM 2079 C CA . ASN A 1 256 ? 5.048 -19.654 4.003 1.00 95.38 256 ASN A CA 1
ATOM 2080 C C . ASN A 1 256 ? 6.103 -19.380 2.917 1.00 95.38 256 ASN A C 1
ATOM 2082 O O . ASN A 1 256 ? 7.270 -19.705 3.126 1.00 95.38 256 ASN A O 1
ATOM 2086 N N . TYR A 1 257 ? 5.707 -18.829 1.769 1.00 94.88 257 TYR A N 1
ATOM 2087 C CA . TYR A 1 257 ? 6.592 -18.509 0.652 1.00 94.88 257 TYR A CA 1
ATOM 2088 C C . TYR A 1 257 ? 7.092 -17.067 0.722 1.00 94.88 257 TYR A C 1
ATOM 2090 O O . TYR A 1 257 ? 8.257 -16.816 0.424 1.00 94.88 257 TYR A O 1
ATOM 2098 N N . VAL A 1 258 ? 6.233 -16.124 1.121 1.00 94.31 258 VAL A N 1
ATOM 2099 C CA . VAL A 1 258 ? 6.578 -14.694 1.158 1.00 94.31 258 VAL A CA 1
ATOM 2100 C C . VAL A 1 258 ? 7.241 -14.257 2.458 1.00 94.31 258 VAL A C 1
ATOM 2102 O O . VAL A 1 258 ? 7.989 -13.285 2.446 1.00 94.31 258 VAL A O 1
ATOM 2105 N N . LEU A 1 259 ? 7.007 -14.969 3.566 1.00 94.56 259 LEU A N 1
ATOM 2106 C CA . LEU A 1 259 ? 7.645 -14.687 4.852 1.00 94.56 259 LEU A CA 1
ATOM 2107 C C . LEU A 1 259 ? 8.380 -15.917 5.397 1.00 94.56 259 LEU A C 1
ATOM 2109 O O . LEU A 1 259 ? 7.774 -16.991 5.482 1.00 94.56 259 LEU A O 1
ATOM 2113 N N . PRO A 1 260 ? 9.628 -15.773 5.884 1.00 93.62 260 PRO A N 1
ATOM 2114 C CA . PRO A 1 260 ? 10.345 -16.871 6.525 1.00 93.62 260 PRO A CA 1
ATOM 2115 C C . PRO A 1 260 ? 9.663 -17.286 7.836 1.00 93.62 260 PRO A C 1
ATOM 2117 O O . PRO A 1 260 ? 8.931 -16.501 8.437 1.00 93.62 260 PRO A O 1
ATOM 2120 N N . LYS A 1 261 ? 9.924 -18.509 8.317 1.00 93.31 261 LYS A N 1
ATOM 2121 C CA . LYS A 1 261 ? 9.295 -19.080 9.531 1.00 93.31 261 LYS A CA 1
ATOM 2122 C C . LYS A 1 261 ? 9.520 -18.282 10.820 1.00 93.31 261 LYS A C 1
ATOM 2124 O O . LYS A 1 261 ? 8.801 -18.504 11.781 1.00 93.31 261 LYS A O 1
ATOM 2129 N N . ASN A 1 262 ? 10.543 -17.434 10.856 1.00 94.75 262 ASN A N 1
ATOM 2130 C CA . ASN A 1 262 ? 10.895 -16.598 12.002 1.00 94.75 262 ASN A CA 1
ATOM 2131 C C . ASN A 1 262 ? 10.461 -15.132 11.818 1.00 94.75 262 ASN A C 1
ATOM 2133 O O . ASN A 1 262 ? 10.938 -14.255 12.533 1.00 94.75 262 ASN A O 1
ATOM 2137 N N . ALA A 1 263 ? 9.585 -14.839 10.851 1.00 95.69 263 ALA A N 1
ATOM 2138 C CA . ALA A 1 263 ? 9.083 -13.485 10.626 1.00 95.69 263 ALA A CA 1
ATOM 2139 C C . ALA A 1 263 ? 8.366 -12.925 11.872 1.00 95.69 263 ALA A C 1
ATOM 2141 O O . ALA A 1 263 ? 8.435 -11.739 12.163 1.00 95.69 263 ALA A O 1
ATOM 2142 N N . GLU A 1 264 ? 7.753 -13.775 12.681 1.00 95.38 264 GLU A N 1
ATOM 2143 C CA . GLU A 1 264 ? 7.088 -13.423 13.934 1.00 95.38 264 GLU A CA 1
ATOM 2144 C C . GLU A 1 264 ? 8.025 -12.721 14.945 1.00 95.38 264 GLU A C 1
ATOM 2146 O O . GLU A 1 264 ? 7.545 -12.053 15.854 1.00 95.38 264 GLU A O 1
ATOM 2151 N N . GLU A 1 265 ? 9.352 -12.819 14.781 1.00 95.38 265 GLU A N 1
ATOM 2152 C CA . GLU A 1 265 ? 10.346 -12.089 15.586 1.00 95.38 265 GLU A CA 1
ATOM 2153 C C . GLU A 1 265 ? 10.507 -10.611 15.179 1.00 95.38 265 GLU A C 1
ATOM 2155 O O . GLU A 1 265 ? 11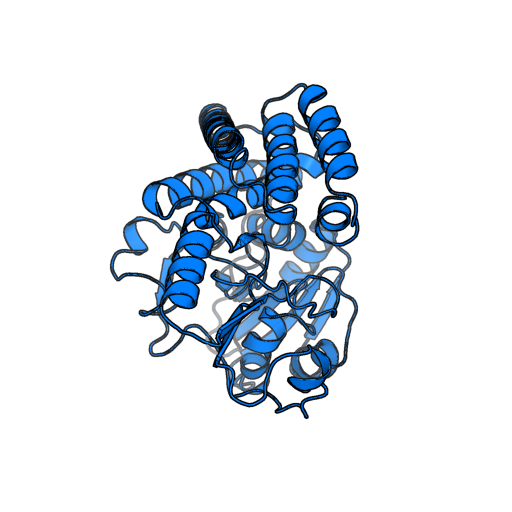.031 -9.813 15.955 1.00 95.38 265 GLU A O 1
ATOM 2160 N N . ILE A 1 266 ? 10.109 -10.246 13.954 1.00 95.38 266 ILE A N 1
ATOM 2161 C CA . ILE A 1 266 ? 10.340 -8.920 13.349 1.00 95.38 266 ILE A CA 1
ATOM 2162 C C . ILE A 1 266 ? 9.050 -8.148 13.036 1.00 95.38 266 ILE A C 1
ATOM 2164 O O . ILE A 1 266 ? 9.103 -6.930 12.859 1.00 95.38 266 ILE A O 1
ATOM 2168 N N . TYR A 1 267 ? 7.903 -8.825 12.957 1.00 96.94 267 TYR A N 1
ATOM 2169 C CA . TYR A 1 267 ? 6.596 -8.202 12.727 1.00 96.94 267 TYR A CA 1
ATOM 2170 C C . TYR A 1 267 ? 5.880 -7.921 14.051 1.00 96.94 267 TYR A C 1
ATOM 2172 O O . TYR A 1 267 ? 5.885 -8.753 14.954 1.00 96.94 267 TYR A O 1
ATOM 2180 N N . SER A 1 268 ? 5.256 -6.744 14.168 1.00 95.94 268 SER A N 1
ATOM 2181 C CA . SER A 1 268 ? 4.448 -6.393 15.342 1.00 95.94 268 SER A CA 1
ATOM 2182 C C . SER A 1 268 ? 3.026 -6.950 15.251 1.00 95.94 268 SER A C 1
ATOM 2184 O O . SER A 1 268 ? 2.437 -7.299 16.275 1.00 95.94 268 SER A O 1
ATOM 2186 N N . GLU A 1 269 ? 2.477 -7.066 14.041 1.00 97.88 269 GLU A N 1
ATOM 2187 C CA . GLU A 1 269 ? 1.217 -7.758 13.794 1.00 97.88 269 GLU A CA 1
ATOM 2188 C C . GLU A 1 269 ? 1.358 -9.276 13.964 1.00 97.88 269 GLU A C 1
ATOM 2190 O O . GLU A 1 269 ? 2.383 -9.877 13.631 1.00 97.88 269 GLU A O 1
ATOM 2195 N N . LYS A 1 270 ? 0.283 -9.939 14.406 1.00 98.25 270 LYS A N 1
ATOM 2196 C CA . LYS A 1 270 ? 0.235 -11.404 14.391 1.00 98.25 270 LYS A CA 1
ATOM 2197 C C . LYS A 1 270 ? 0.096 -11.896 12.954 1.00 98.25 270 LYS A C 1
ATOM 2199 O O . LYS A 1 270 ? -0.863 -11.556 12.262 1.00 98.25 270 LYS A O 1
ATOM 2204 N N . ILE A 1 271 ? 1.022 -12.737 12.513 1.00 98.38 271 ILE A N 1
ATOM 2205 C CA . ILE A 1 271 ? 1.002 -13.262 11.149 1.00 98.38 271 ILE A CA 1
ATOM 2206 C C . ILE A 1 271 ? -0.038 -14.384 11.044 1.00 98.38 271 ILE A C 1
ATOM 2208 O O . ILE A 1 271 ? 0.023 -15.384 11.758 1.00 98.38 271 ILE A O 1
ATOM 2212 N N . ILE A 1 272 ? -0.986 -14.231 10.121 1.00 97.88 272 ILE A N 1
ATOM 2213 C CA . ILE A 1 272 ? -1.883 -15.299 9.676 1.00 97.88 272 ILE A CA 1
ATOM 2214 C C . ILE A 1 272 ? -1.272 -15.900 8.415 1.00 97.88 272 ILE A C 1
ATOM 2216 O O . ILE A 1 272 ? -1.266 -15.265 7.362 1.00 97.88 272 ILE A O 1
ATOM 2220 N N . ARG A 1 273 ? -0.766 -17.132 8.519 1.00 97.56 273 ARG A N 1
ATOM 2221 C CA . ARG A 1 273 ? -0.185 -17.860 7.386 1.00 97.56 273 ARG A CA 1
ATOM 2222 C C . ARG A 1 273 ? -1.245 -18.706 6.701 1.00 97.56 273 ARG A C 1
ATOM 2224 O O . ARG A 1 273 ? -1.720 -19.690 7.268 1.00 97.56 273 ARG A O 1
ATOM 2231 N N . LEU A 1 274 ? -1.608 -18.325 5.482 1.00 96.75 274 LEU A N 1
ATOM 2232 C CA . LEU A 1 274 ? -2.478 -19.129 4.633 1.00 96.75 274 LEU A CA 1
ATOM 2233 C C . LEU A 1 274 ? -1.736 -20.389 4.151 1.00 96.75 274 LEU A C 1
ATOM 2235 O O . LEU A 1 274 ? -0.518 -20.350 3.958 1.00 96.75 274 LEU A O 1
ATOM 2239 N N . PRO A 1 275 ? -2.444 -21.522 3.978 1.00 93.44 275 PRO A N 1
ATOM 2240 C CA . PRO A 1 275 ? -1.807 -22.820 3.755 1.00 93.44 275 PRO A CA 1
ATOM 2241 C C . PRO A 1 275 ? -1.071 -22.925 2.414 1.00 93.44 275 PRO A C 1
ATOM 2243 O O . PRO A 1 275 ? -0.062 -23.620 2.342 1.00 93.44 275 PRO A O 1
ATOM 2246 N N . ASN A 1 276 ? -1.559 -22.232 1.378 1.00 91.25 276 ASN A N 1
ATOM 2247 C CA . ASN A 1 276 ? -1.032 -22.325 0.015 1.00 91.25 276 ASN A CA 1
ATOM 2248 C C . ASN A 1 276 ? -0.421 -20.996 -0.433 1.00 91.25 276 ASN A C 1
ATOM 2250 O O . ASN A 1 276 ? 0.794 -20.855 -0.472 1.00 91.25 276 ASN A O 1
ATOM 2254 N N . SER A 1 277 ? -1.263 -20.013 -0.754 1.00 93.81 277 SER A N 1
ATOM 2255 C CA . SER A 1 277 ? -0.831 -18.675 -1.143 1.00 93.81 277 SER A CA 1
ATOM 2256 C C . SER A 1 277 ? -1.596 -17.626 -0.354 1.00 93.81 277 SER A C 1
ATOM 2258 O O . SER A 1 277 ? -2.772 -17.813 -0.035 1.00 93.81 277 SER A O 1
ATOM 2260 N N . TYR A 1 278 ? -0.929 -16.512 -0.067 1.00 95.06 278 TYR A N 1
ATOM 2261 C CA . TYR A 1 278 ? -1.556 -15.323 0.488 1.00 95.06 278 TYR A CA 1
ATOM 2262 C C . TYR A 1 278 ? -2.402 -14.568 -0.547 1.00 95.06 278 TYR A C 1
ATOM 2264 O O . TYR A 1 278 ? -3.175 -13.689 -0.174 1.00 95.06 278 TYR A O 1
ATOM 2272 N N . LEU A 1 279 ? -2.269 -14.897 -1.837 1.00 93.94 279 LEU A N 1
ATOM 2273 C CA . LEU A 1 279 ? -3.055 -14.325 -2.926 1.00 93.94 279 LEU A CA 1
ATOM 2274 C C . LEU A 1 279 ? -4.317 -15.155 -3.189 1.00 93.94 279 LEU A C 1
ATOM 2276 O O . LEU A 1 279 ? -4.277 -16.384 -3.211 1.00 93.94 279 LEU A O 1
ATOM 2280 N N . SER A 1 280 ? -5.430 -14.475 -3.464 1.00 87.56 280 SER A N 1
ATOM 2281 C CA . SER A 1 280 ? -6.708 -15.092 -3.841 1.00 87.56 280 SER A CA 1
ATOM 2282 C C . SER A 1 280 ? -6.954 -14.934 -5.343 1.00 87.56 280 SER A C 1
ATOM 2284 O O . SER A 1 280 ? -7.707 -14.058 -5.768 1.00 87.56 280 SER A O 1
ATOM 2286 N N . VAL A 1 281 ? -6.285 -15.742 -6.166 1.00 92.38 281 VAL A N 1
ATOM 2287 C CA . VAL A 1 281 ? -6.345 -15.616 -7.631 1.00 92.38 281 VAL A CA 1
ATOM 2288 C C . VAL A 1 281 ? -6.896 -16.888 -8.262 1.00 92.38 281 VAL A C 1
ATOM 2290 O O . VAL A 1 281 ? -6.347 -17.963 -8.052 1.00 92.38 281 VAL A O 1
ATOM 2293 N N . ASP A 1 282 ? -7.933 -16.736 -9.084 1.00 93.31 282 ASP A N 1
ATOM 2294 C CA . ASP A 1 282 ? -8.520 -17.788 -9.921 1.00 93.31 282 ASP A CA 1
ATOM 2295 C C . ASP A 1 282 ? -8.413 -17.409 -11.410 1.00 93.31 282 ASP A C 1
ATOM 2297 O O . ASP A 1 282 ? -9.378 -17.314 -12.163 1.00 93.31 282 ASP A O 1
ATOM 2301 N N . GLY A 1 283 ? -7.192 -17.059 -11.812 1.00 91.06 283 GLY A N 1
ATOM 2302 C CA . GLY A 1 283 ? -6.866 -16.656 -13.176 1.00 91.06 283 GLY A CA 1
ATOM 2303 C C . GLY A 1 283 ? -7.172 -15.197 -13.539 1.00 91.06 283 GLY A C 1
ATOM 2304 O O . GLY A 1 283 ? -7.724 -14.394 -12.771 1.00 91.06 283 GLY A O 1
ATOM 2305 N N . PHE A 1 284 ? -6.756 -14.859 -14.759 1.00 90.31 284 PHE A N 1
ATOM 2306 C CA . PHE A 1 284 ? -6.926 -13.556 -15.396 1.00 90.31 284 PHE A CA 1
ATOM 2307 C C . PHE A 1 284 ? -7.479 -13.732 -16.806 1.00 90.31 284 PHE A C 1
ATOM 2309 O O . PHE A 1 284 ? -7.215 -14.734 -17.471 1.00 90.31 284 PHE A O 1
ATOM 2316 N N . GLU A 1 285 ? -8.224 -12.736 -17.268 1.00 88.62 285 GLU A N 1
ATOM 2317 C CA . GLU A 1 285 ? -8.691 -12.658 -18.641 1.00 88.62 285 GLU A CA 1
ATOM 2318 C C . GLU A 1 285 ? -7.491 -12.541 -19.591 1.00 88.62 285 GLU A C 1
ATOM 2320 O O . GLU A 1 285 ? -6.586 -11.728 -19.388 1.00 88.62 285 GLU A O 1
ATOM 2325 N N . VAL A 1 286 ? -7.485 -13.357 -20.646 1.00 85.81 286 VAL A N 1
ATOM 2326 C CA . VAL A 1 286 ? -6.429 -13.333 -21.662 1.00 85.81 286 VAL A CA 1
ATOM 2327 C C . VAL A 1 286 ? -6.754 -12.250 -22.685 1.00 85.81 286 VAL A C 1
ATOM 2329 O O . VAL A 1 286 ? -7.775 -12.310 -23.369 1.00 85.81 286 VAL A O 1
ATOM 2332 N N . GLY A 1 287 ? -5.882 -11.248 -22.784 1.00 84.31 287 GLY A N 1
ATOM 2333 C CA . GLY A 1 287 ? -5.966 -10.214 -23.812 1.00 84.31 287 GLY A CA 1
ATOM 2334 C C . GLY A 1 287 ? -5.397 -10.677 -25.155 1.00 84.31 287 GLY A C 1
ATOM 2335 O O . GLY A 1 287 ? -4.558 -11.574 -25.216 1.00 84.31 287 GLY A O 1
ATOM 2336 N N . VAL A 1 288 ? -5.815 -10.018 -26.237 1.00 87.94 288 VAL A N 1
ATOM 2337 C CA . VAL A 1 288 ? -5.198 -10.182 -27.561 1.00 87.94 288 VAL A CA 1
ATOM 2338 C C . VAL A 1 288 ? -3.979 -9.255 -27.647 1.00 87.94 288 VAL A C 1
ATOM 2340 O O . VAL A 1 288 ? -4.136 -8.051 -27.427 1.00 87.94 288 VAL A O 1
ATOM 2343 N N . PRO A 1 289 ? -2.769 -9.764 -27.953 1.00 84.31 289 PRO A N 1
ATOM 2344 C CA . PRO A 1 289 ? -1.595 -8.916 -28.132 1.00 84.31 289 PRO A CA 1
ATOM 2345 C C . PRO A 1 289 ? -1.814 -7.871 -29.233 1.00 84.31 289 PRO A C 1
ATOM 2347 O O . PRO A 1 289 ? -2.225 -8.203 -30.342 1.00 84.31 289 PRO A O 1
ATOM 2350 N N . THR A 1 290 ? -1.507 -6.608 -28.938 1.00 85.50 290 THR A N 1
ATOM 2351 C CA . THR A 1 290 ? -1.663 -5.475 -29.874 1.00 85.50 290 THR A CA 1
ATOM 2352 C C . THR A 1 290 ? -0.337 -4.961 -30.443 1.00 85.50 290 THR A C 1
ATOM 2354 O O . THR A 1 290 ? -0.329 -4.021 -31.237 1.00 85.50 290 THR A O 1
ATOM 2357 N N . ARG A 1 291 ? 0.791 -5.552 -30.030 1.00 83.00 291 ARG A N 1
ATOM 2358 C CA . ARG A 1 291 ? 2.155 -5.184 -30.439 1.00 83.00 291 ARG A CA 1
ATOM 2359 C C . ARG A 1 291 ? 2.919 -6.419 -30.896 1.00 83.00 291 ARG A C 1
ATOM 2361 O O . ARG A 1 291 ? 2.781 -7.489 -30.303 1.00 83.00 291 ARG A O 1
ATOM 2368 N N . ARG A 1 292 ? 3.751 -6.252 -31.920 1.00 86.75 292 ARG A N 1
ATOM 2369 C CA . ARG A 1 292 ? 4.668 -7.260 -32.464 1.00 86.75 292 ARG A CA 1
ATOM 2370 C C . ARG A 1 292 ? 6.116 -6.817 -32.274 1.00 86.75 292 ARG A C 1
ATOM 2372 O O . ARG A 1 292 ? 6.393 -5.632 -32.122 1.00 86.75 292 ARG A O 1
ATOM 2379 N N . ARG A 1 293 ? 7.050 -7.771 -32.334 1.00 87.62 293 ARG A N 1
ATOM 2380 C CA . ARG A 1 293 ? 8.501 -7.504 -32.252 1.00 87.62 293 ARG A CA 1
ATOM 2381 C C . ARG A 1 293 ? 8.973 -6.536 -33.341 1.00 87.62 293 ARG A C 1
ATOM 2383 O O . ARG A 1 293 ? 9.723 -5.610 -33.050 1.00 87.62 293 ARG A O 1
ATOM 2390 N N . THR A 1 294 ? 8.425 -6.679 -34.548 1.00 88.06 294 THR A N 1
ATOM 2391 C CA . THR A 1 294 ? 8.670 -5.787 -35.691 1.00 88.06 294 THR A CA 1
ATOM 2392 C C . THR A 1 294 ? 8.290 -4.335 -35.418 1.00 88.06 294 THR A C 1
ATOM 2394 O O . THR A 1 294 ? 8.937 -3.436 -35.938 1.00 88.06 294 THR A O 1
ATOM 2397 N N . ASP A 1 295 ? 7.273 -4.087 -34.584 1.00 88.38 295 ASP A N 1
ATOM 2398 C CA . ASP A 1 295 ? 6.851 -2.723 -34.236 1.00 88.38 295 ASP A CA 1
ATOM 2399 C C . ASP A 1 295 ? 7.885 -2.026 -33.325 1.00 88.38 295 ASP A C 1
ATOM 2401 O O . ASP A 1 295 ? 7.838 -0.812 -33.147 1.00 88.38 295 ASP A O 1
ATOM 2405 N N . LEU A 1 296 ? 8.807 -2.801 -32.740 1.00 86.12 296 LEU A N 1
ATOM 2406 C CA . LEU A 1 296 ? 9.886 -2.355 -31.858 1.00 86.12 296 LEU A CA 1
ATOM 2407 C C . LEU A 1 296 ? 11.270 -2.481 -32.517 1.00 86.12 296 LEU A C 1
ATOM 2409 O O . LEU A 1 296 ? 12.267 -2.337 -31.822 1.00 86.12 296 LEU A O 1
ATOM 2413 N N . ASN A 1 297 ? 11.336 -2.778 -33.823 1.00 89.44 297 ASN A N 1
ATOM 2414 C CA . ASN A 1 297 ? 12.575 -3.067 -34.562 1.00 89.44 297 ASN A CA 1
ATOM 2415 C C . ASN A 1 297 ? 13.416 -4.217 -33.970 1.00 89.44 297 ASN A C 1
ATOM 2417 O O . ASN A 1 297 ? 14.633 -4.253 -34.144 1.00 89.44 297 ASN A O 1
ATOM 2421 N N . ILE A 1 298 ? 12.776 -5.174 -33.293 1.00 90.75 298 ILE A N 1
ATOM 2422 C CA . ILE A 1 298 ? 13.455 -6.349 -32.738 1.00 90.75 298 ILE A CA 1
ATOM 2423 C C . ILE A 1 298 ? 13.365 -7.507 -33.744 1.00 90.75 298 ILE A C 1
ATOM 2425 O O . ILE A 1 298 ? 12.249 -7.818 -34.175 1.00 90.75 298 ILE A O 1
ATOM 2429 N N . PRO A 1 299 ? 14.491 -8.162 -34.099 1.00 93.06 299 PRO A N 1
ATOM 2430 C CA . PRO A 1 299 ? 14.494 -9.336 -34.968 1.00 93.06 299 PRO A CA 1
ATOM 2431 C C . PRO A 1 299 ? 13.598 -10.467 -34.450 1.00 93.06 299 PRO A C 1
ATOM 2433 O O . PRO A 1 299 ? 13.476 -10.692 -33.243 1.00 93.06 299 PRO A O 1
ATOM 2436 N N . ASP A 1 300 ? 12.987 -11.220 -35.364 1.00 91.50 300 ASP A N 1
ATOM 2437 C CA . ASP A 1 300 ? 12.079 -12.312 -34.994 1.00 91.50 300 ASP A CA 1
ATOM 2438 C C . ASP A 1 300 ? 12.796 -13.453 -34.256 1.00 91.50 300 ASP A C 1
ATOM 2440 O O . ASP A 1 300 ? 12.186 -14.109 -33.408 1.00 91.50 300 ASP A O 1
ATOM 2444 N N . ASP A 1 301 ? 14.090 -13.646 -34.519 1.00 93.75 301 ASP A N 1
ATOM 2445 C CA . ASP A 1 301 ? 14.952 -14.654 -33.897 1.00 93.75 301 ASP A CA 1
ATOM 2446 C C . ASP A 1 301 ? 15.618 -14.184 -32.590 1.00 93.75 301 ASP A C 1
ATOM 2448 O O . ASP A 1 301 ? 16.298 -14.971 -31.930 1.00 93.75 301 ASP A O 1
ATOM 2452 N N . ALA A 1 302 ? 15.396 -12.932 -32.179 1.00 94.44 302 ALA A N 1
ATOM 2453 C CA . ALA A 1 302 ? 15.992 -12.386 -30.970 1.00 94.44 302 ALA A CA 1
ATOM 2454 C C . ALA A 1 302 ? 15.363 -12.950 -29.684 1.00 94.44 302 ALA A C 1
ATOM 2456 O O . ALA A 1 302 ? 14.149 -13.203 -29.586 1.00 94.44 302 ALA A O 1
ATOM 2457 N N . ILE A 1 303 ? 16.193 -13.074 -28.647 1.00 95.62 303 ILE A N 1
ATOM 2458 C CA . ILE A 1 303 ? 15.750 -13.369 -27.282 1.00 95.62 303 ILE A CA 1
ATOM 2459 C C . ILE A 1 303 ? 15.326 -12.071 -26.598 1.00 95.62 303 ILE A C 1
ATOM 2461 O O . ILE A 1 303 ? 16.060 -11.088 -26.574 1.00 95.62 303 ILE A O 1
ATOM 2465 N N . ILE A 1 304 ? 14.136 -12.066 -26.001 1.00 92.38 304 ILE A N 1
ATOM 2466 C CA . ILE A 1 304 ? 13.600 -10.896 -25.303 1.00 92.38 304 ILE A CA 1
ATOM 2467 C C . ILE A 1 304 ? 13.480 -11.201 -23.815 1.00 92.38 304 ILE A C 1
ATOM 2469 O O . ILE A 1 304 ? 12.688 -12.052 -23.409 1.00 92.38 304 ILE A O 1
ATOM 2473 N N . TYR A 1 305 ? 14.207 -10.441 -23.003 1.00 93.56 305 TYR A N 1
ATOM 2474 C CA . TYR A 1 305 ? 14.000 -10.343 -21.565 1.00 93.56 305 TYR A CA 1
ATOM 2475 C C . TYR A 1 305 ? 13.067 -9.170 -21.279 1.00 93.56 305 TYR A C 1
ATOM 2477 O O . TYR A 1 305 ? 13.267 -8.075 -21.795 1.00 93.56 305 TYR A O 1
ATOM 2485 N N . LEU A 1 306 ? 12.038 -9.374 -20.459 1.00 90.00 306 LEU A N 1
ATOM 2486 C CA . LEU A 1 306 ? 11.041 -8.347 -20.158 1.00 90.00 306 LEU A CA 1
ATOM 2487 C C . LEU A 1 306 ? 11.062 -7.982 -18.674 1.00 90.00 306 LEU A C 1
ATOM 2489 O O . LEU A 1 306 ? 10.915 -8.843 -17.809 1.00 90.00 306 LEU A O 1
ATOM 2493 N N . THR A 1 307 ? 11.135 -6.684 -18.384 1.00 86.38 307 THR A N 1
ATOM 2494 C CA . THR A 1 307 ? 10.881 -6.130 -17.054 1.00 86.38 307 THR A CA 1
ATOM 2495 C C . THR A 1 307 ? 9.740 -5.116 -17.090 1.00 86.38 307 THR A C 1
ATOM 2497 O O . THR A 1 307 ? 9.802 -4.056 -17.713 1.00 86.38 307 THR A O 1
ATOM 2500 N N . VAL A 1 308 ? 8.662 -5.456 -16.384 1.00 84.81 308 VAL A N 1
ATOM 2501 C CA . VAL A 1 308 ? 7.459 -4.618 -16.224 1.00 84.81 308 VAL A CA 1
ATOM 2502 C C . VAL A 1 308 ? 7.407 -3.920 -14.863 1.00 84.81 308 VAL A C 1
ATOM 2504 O O . VAL A 1 308 ? 6.396 -3.318 -14.507 1.00 84.81 308 VAL A O 1
ATOM 2507 N N . GLN A 1 309 ? 8.486 -4.012 -14.083 1.00 77.12 309 GLN A N 1
ATOM 2508 C CA . GLN A 1 309 ? 8.563 -3.418 -12.752 1.00 77.12 309 GLN A CA 1
ATOM 2509 C C . GLN A 1 309 ? 8.674 -1.892 -12.838 1.00 77.12 309 GLN A C 1
ATOM 2511 O O . GLN A 1 309 ? 9.297 -1.358 -13.758 1.00 77.12 309 GLN A O 1
ATOM 2516 N N . SER A 1 310 ? 8.112 -1.187 -11.855 1.00 75.06 310 SER A N 1
ATOM 2517 C CA . SER A 1 310 ? 8.272 0.265 -11.722 1.00 75.06 310 SER A CA 1
ATOM 2518 C C . SER A 1 310 ? 9.725 0.653 -11.425 1.00 75.06 310 SER A C 1
ATOM 2520 O O . SER A 1 310 ? 10.523 -0.181 -10.991 1.00 75.06 310 SER A O 1
ATOM 2522 N N . GLY A 1 311 ? 10.066 1.931 -11.633 1.00 70.44 311 GLY A N 1
ATOM 2523 C CA . GLY A 1 311 ? 11.408 2.460 -11.357 1.00 70.44 311 GLY A CA 1
ATOM 2524 C C . GLY A 1 311 ? 11.878 2.188 -9.926 1.00 70.44 311 GLY A C 1
ATOM 2525 O O . GLY A 1 311 ? 13.006 1.761 -9.733 1.00 70.44 311 GLY A O 1
ATOM 2526 N N . LEU A 1 312 ? 10.974 2.282 -8.943 1.00 74.94 312 LEU A N 1
ATOM 2527 C CA . LEU A 1 312 ? 11.251 2.016 -7.521 1.00 74.94 312 LEU A CA 1
ATOM 2528 C C . LEU A 1 312 ? 11.880 0.646 -7.233 1.00 74.94 312 LEU A C 1
ATOM 2530 O O . LEU A 1 312 ? 12.547 0.484 -6.222 1.00 74.94 312 LEU A O 1
ATOM 2534 N N . LYS A 1 313 ? 11.636 -0.346 -8.091 1.00 79.38 313 LYS A N 1
ATOM 2535 C CA . LYS A 1 313 ? 12.091 -1.731 -7.911 1.00 79.38 313 LYS A CA 1
ATOM 2536 C C . LYS A 1 313 ? 13.380 -2.040 -8.664 1.00 79.38 313 LYS A C 1
ATOM 2538 O O . LYS A 1 313 ? 13.769 -3.200 -8.764 1.00 79.38 313 LYS A O 1
ATOM 2543 N N . ARG A 1 314 ? 13.988 -1.029 -9.277 1.00 79.56 314 ARG A N 1
ATOM 2544 C CA . ARG A 1 314 ? 15.222 -1.162 -10.042 1.00 79.56 314 ARG A CA 1
ATOM 2545 C C . ARG A 1 314 ? 16.347 -0.658 -9.158 1.00 79.56 314 ARG A C 1
ATOM 2547 O O . ARG A 1 314 ? 16.247 0.410 -8.575 1.00 79.56 314 ARG A O 1
ATOM 2554 N N . THR A 1 315 ? 17.410 -1.437 -9.053 1.00 79.56 315 THR A N 1
ATOM 2555 C CA . THR A 1 315 ? 18.631 -1.027 -8.358 1.00 79.56 315 THR A CA 1
ATOM 2556 C C . THR A 1 315 ? 19.788 -1.079 -9.339 1.00 79.56 315 THR A C 1
ATOM 2558 O O . THR A 1 315 ? 19.733 -1.816 -10.329 1.00 79.56 315 THR A O 1
ATOM 2561 N N . LEU A 1 316 ? 20.856 -0.326 -9.063 1.00 81.12 316 LEU A N 1
ATOM 2562 C CA . LEU A 1 316 ? 22.064 -0.368 -9.887 1.00 81.12 316 LEU A CA 1
ATOM 2563 C C . LEU A 1 316 ? 22.592 -1.802 -10.022 1.00 81.12 316 LEU A C 1
ATOM 2565 O O . LEU A 1 316 ? 22.898 -2.240 -11.125 1.00 81.12 316 LEU A O 1
ATOM 2569 N N . ASN A 1 317 ? 22.610 -2.558 -8.921 1.00 86.38 317 ASN A N 1
ATOM 2570 C CA . ASN A 1 317 ? 23.047 -3.951 -8.922 1.00 86.38 317 ASN A CA 1
ATOM 2571 C C . ASN A 1 317 ? 22.189 -4.832 -9.849 1.00 86.38 317 ASN A C 1
ATOM 2573 O O . ASN A 1 317 ? 22.729 -5.587 -10.652 1.00 86.38 317 ASN A O 1
ATOM 2577 N N . MET A 1 318 ? 20.856 -4.703 -9.795 1.00 86.56 318 MET A N 1
ATOM 2578 C CA . MET A 1 318 ? 19.960 -5.458 -10.684 1.00 86.56 318 MET A CA 1
ATOM 2579 C C . MET A 1 318 ? 20.187 -5.118 -12.158 1.00 86.56 318 MET A C 1
ATOM 2581 O O . MET A 1 318 ? 20.192 -6.021 -12.989 1.00 86.56 318 MET A O 1
ATOM 2585 N N . ILE A 1 319 ? 20.395 -3.839 -12.479 1.00 84.88 319 ILE A N 1
ATOM 2586 C CA . ILE A 1 319 ? 20.672 -3.402 -13.851 1.00 84.88 319 ILE A CA 1
ATOM 2587 C C . ILE A 1 319 ? 22.010 -3.981 -14.322 1.00 84.88 319 ILE A C 1
ATOM 2589 O O . ILE A 1 319 ? 22.059 -4.580 -15.391 1.00 84.88 319 ILE A O 1
ATOM 2593 N N . CYS A 1 320 ? 23.073 -3.891 -13.517 1.00 89.19 320 CYS A N 1
ATOM 2594 C CA . CYS A 1 320 ? 24.376 -4.472 -13.854 1.00 89.19 320 CYS A CA 1
ATOM 2595 C C . CYS A 1 320 ? 24.278 -5.977 -14.146 1.00 89.19 320 CYS A C 1
ATOM 2597 O O . CYS A 1 320 ? 24.805 -6.436 -15.156 1.00 89.19 320 CYS A O 1
ATOM 2599 N N . LEU A 1 321 ? 23.561 -6.736 -13.311 1.00 93.00 321 LEU A N 1
ATOM 2600 C CA . LEU A 1 321 ? 23.341 -8.171 -13.525 1.00 93.00 321 LEU A CA 1
ATOM 2601 C C . LEU A 1 321 ? 22.549 -8.450 -14.811 1.00 93.00 321 LEU A C 1
ATOM 2603 O O . LEU A 1 321 ? 22.885 -9.364 -15.559 1.00 93.00 321 LEU A O 1
ATOM 2607 N N . GLN A 1 322 ? 21.521 -7.652 -15.106 1.00 92.12 322 GLN A N 1
ATOM 2608 C CA . GLN A 1 322 ? 20.764 -7.773 -16.355 1.00 92.12 322 GLN A CA 1
ATOM 2609 C C . GLN A 1 322 ? 21.646 -7.507 -17.582 1.00 92.12 322 GLN A C 1
ATOM 2611 O O . GLN A 1 322 ? 21.556 -8.244 -18.560 1.00 92.12 322 GLN A O 1
ATOM 2616 N N . LEU A 1 323 ? 22.544 -6.519 -17.523 1.00 91.19 323 LEU A N 1
ATOM 2617 C CA . LEU A 1 323 ? 23.495 -6.242 -18.605 1.00 91.19 323 LEU A CA 1
ATOM 2618 C C . LEU A 1 323 ? 24.525 -7.364 -18.783 1.00 91.19 323 LEU A C 1
ATOM 2620 O O . LEU A 1 323 ? 24.849 -7.712 -19.915 1.00 91.19 323 LEU A O 1
ATOM 2624 N N . GLN A 1 324 ? 24.986 -7.980 -17.693 1.00 95.81 324 GLN A N 1
ATOM 2625 C CA . GLN A 1 324 ? 25.862 -9.157 -17.756 1.00 95.81 324 GLN A CA 1
ATOM 2626 C C . GLN A 1 324 ? 25.181 -10.366 -18.412 1.00 95.81 324 GLN A C 1
ATOM 2628 O O . GLN A 1 324 ? 25.857 -11.170 -19.056 1.00 95.81 324 GLN A O 1
ATOM 2633 N N . ILE A 1 325 ? 23.859 -10.508 -18.260 1.00 95.31 325 ILE A N 1
ATOM 2634 C CA . ILE A 1 325 ? 23.080 -11.530 -18.972 1.00 95.31 325 ILE A CA 1
ATOM 2635 C C . ILE A 1 325 ? 23.053 -11.212 -20.469 1.00 95.31 325 ILE A C 1
ATOM 2637 O O . ILE A 1 325 ? 23.371 -12.087 -21.270 1.00 95.31 325 ILE A O 1
ATOM 2641 N N . LEU A 1 326 ? 22.739 -9.968 -20.853 1.00 95.06 326 LEU A N 1
ATOM 2642 C CA . LEU A 1 326 ? 22.706 -9.567 -22.267 1.00 95.06 326 LEU A CA 1
ATOM 2643 C C . LEU A 1 326 ? 24.062 -9.764 -22.958 1.00 95.06 326 LEU A C 1
ATOM 2645 O O . LEU A 1 326 ? 24.108 -10.254 -24.080 1.00 95.06 326 LEU A O 1
ATOM 2649 N N . GLN A 1 327 ? 25.169 -9.460 -22.271 1.00 95.94 327 GLN A N 1
ATOM 2650 C CA . GLN A 1 327 ? 26.526 -9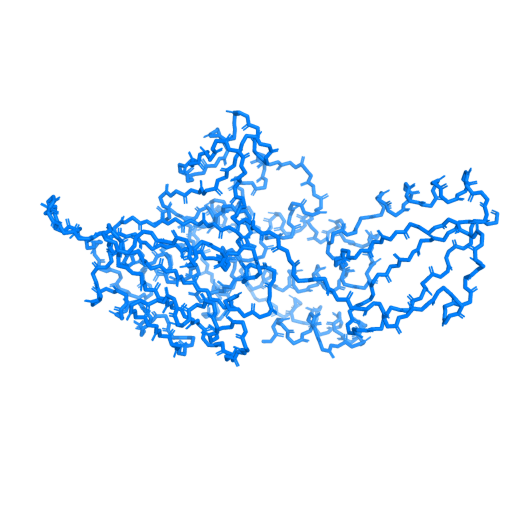.683 -22.790 1.00 95.94 327 GLN A CA 1
ATOM 2651 C C . GLN A 1 327 ? 26.832 -11.154 -23.103 1.00 95.94 327 GLN A C 1
ATOM 2653 O O . GLN A 1 327 ? 27.650 -11.437 -23.973 1.00 95.94 327 GLN A O 1
ATOM 2658 N N . GLN A 1 328 ? 26.191 -12.096 -22.410 1.00 97.19 328 GLN A N 1
ATOM 2659 C CA . GLN A 1 328 ? 26.409 -13.532 -22.607 1.00 97.19 328 GLN A CA 1
ATOM 2660 C C . GLN A 1 328 ? 25.440 -14.164 -23.610 1.00 97.19 328 GLN A C 1
ATOM 2662 O O . GLN A 1 328 ? 25.622 -15.323 -23.982 1.00 97.19 328 GLN A O 1
ATOM 2667 N N . VAL A 1 329 ? 24.413 -13.430 -24.047 1.00 96.56 329 VAL A N 1
ATOM 2668 C CA . VAL A 1 329 ? 23.374 -13.940 -24.943 1.00 96.56 329 VAL A CA 1
ATOM 2669 C C . VAL A 1 329 ? 23.333 -13.069 -26.200 1.00 96.56 329 VAL A C 1
ATOM 2671 O O . VAL A 1 329 ? 22.670 -12.030 -26.205 1.00 96.56 329 VAL A O 1
ATOM 2674 N N . PRO A 1 330 ? 24.028 -13.475 -27.280 1.00 94.12 330 PRO A N 1
ATOM 2675 C CA . PRO A 1 330 ? 23.973 -12.769 -28.555 1.00 94.12 330 PRO A CA 1
ATOM 2676 C C . PRO A 1 330 ? 22.536 -12.640 -29.066 1.00 94.12 330 PRO A C 1
ATOM 2678 O O . PRO A 1 330 ? 21.708 -13.518 -28.824 1.00 94.12 330 PRO A O 1
ATOM 2681 N N . ASN A 1 331 ? 22.258 -11.563 -29.806 1.00 94.06 331 ASN A N 1
ATOM 2682 C CA . ASN A 1 331 ? 20.922 -11.266 -30.335 1.00 94.06 331 ASN A CA 1
ATOM 2683 C C . ASN A 1 331 ? 19.841 -11.252 -29.232 1.00 94.06 331 ASN A C 1
ATOM 2685 O O . ASN A 1 331 ? 18.788 -11.885 -29.354 1.00 94.06 331 ASN A O 1
ATOM 2689 N N . SER A 1 332 ? 20.118 -10.567 -28.116 1.00 95.31 332 SER A N 1
ATOM 2690 C CA . SER A 1 332 ? 19.168 -10.421 -27.013 1.00 95.31 332 SER A CA 1
ATOM 2691 C C . SER A 1 332 ? 18.888 -8.968 -26.647 1.00 95.31 332 SER A C 1
ATOM 2693 O O . SER A 1 332 ? 19.726 -8.085 -26.813 1.00 95.31 332 SER A O 1
ATOM 2695 N N . TYR A 1 333 ? 17.675 -8.733 -26.150 1.00 91.81 333 TYR A N 1
ATOM 2696 C CA . TYR A 1 333 ? 17.157 -7.410 -25.819 1.00 91.81 333 TYR A CA 1
ATOM 2697 C C . TYR A 1 333 ? 16.523 -7.427 -24.431 1.00 91.81 333 TYR A C 1
ATOM 2699 O O . TYR A 1 333 ? 15.783 -8.352 -24.087 1.00 91.81 333 TYR A O 1
ATOM 2707 N N . LEU A 1 334 ? 16.750 -6.369 -23.652 1.00 90.00 334 LEU A N 1
ATOM 2708 C CA . LEU A 1 334 ? 16.016 -6.109 -22.415 1.00 90.00 334 LEU A CA 1
ATOM 2709 C C . LEU A 1 334 ? 14.932 -5.060 -22.667 1.00 90.00 334 LEU A C 1
ATOM 2711 O O . LEU A 1 334 ? 15.205 -3.868 -22.768 1.00 90.00 334 LEU A O 1
ATOM 2715 N N . LEU A 1 335 ? 13.679 -5.501 -22.716 1.00 87.56 335 LEU A N 1
ATOM 2716 C CA . LEU A 1 335 ? 12.523 -4.621 -22.781 1.00 87.56 335 LEU A CA 1
ATOM 2717 C C . LEU A 1 335 ? 12.133 -4.137 -21.390 1.00 87.56 335 LEU A C 1
ATOM 2719 O O . LEU A 1 335 ? 11.838 -4.926 -20.491 1.00 87.56 335 LEU A O 1
ATOM 2723 N N . ILE A 1 336 ? 12.070 -2.818 -21.241 1.00 81.31 336 ILE A N 1
ATOM 2724 C CA . ILE A 1 336 ? 11.721 -2.149 -19.994 1.00 81.31 336 ILE A CA 1
ATOM 2725 C C . ILE A 1 336 ? 10.416 -1.383 -20.196 1.00 81.31 336 ILE A C 1
ATOM 2727 O O . ILE A 1 336 ? 10.333 -0.496 -21.041 1.00 81.31 336 ILE A O 1
ATOM 2731 N N . LYS A 1 337 ? 9.394 -1.674 -19.386 1.00 75.44 337 LYS A N 1
ATOM 2732 C CA . LYS A 1 337 ? 8.172 -0.861 -19.372 1.00 75.44 337 LYS A CA 1
ATOM 2733 C C . LYS A 1 337 ? 8.486 0.540 -18.826 1.00 75.44 337 LYS A C 1
ATOM 2735 O O . LYS A 1 337 ? 9.023 0.667 -17.719 1.00 75.44 337 LYS A O 1
ATOM 2740 N N . ARG A 1 338 ? 8.118 1.587 -19.565 1.00 63.78 338 ARG A N 1
ATOM 2741 C CA . ARG A 1 338 ? 8.098 2.975 -19.079 1.00 63.78 338 ARG A CA 1
ATOM 2742 C C . ARG A 1 338 ? 6.701 3.304 -18.529 1.00 63.78 338 ARG A C 1
ATOM 2744 O O . ARG A 1 338 ? 5.722 2.652 -18.896 1.00 63.78 338 ARG A O 1
ATOM 2751 N N . GLU A 1 339 ? 6.601 4.240 -17.583 1.00 53.38 339 GLU A N 1
ATOM 2752 C CA . GLU A 1 339 ? 5.283 4.761 -17.187 1.00 53.38 339 GLU A CA 1
ATOM 2753 C C . GLU A 1 339 ? 4.611 5.448 -18.391 1.00 53.38 339 GLU A C 1
ATOM 2755 O O . GLU A 1 339 ? 5.317 6.006 -19.228 1.00 53.38 339 GLU A O 1
ATOM 2760 N N . PHE A 1 340 ? 3.271 5.386 -18.444 1.00 44.81 340 PHE A N 1
ATOM 2761 C CA . PHE A 1 340 ? 2.382 5.854 -19.528 1.00 44.81 340 PHE A CA 1
ATOM 2762 C C . PHE A 1 340 ? 2.359 5.020 -20.812 1.00 44.81 340 PHE A C 1
ATOM 2764 O O . PHE A 1 340 ? 2.772 5.542 -21.828 1.00 44.81 340 PHE A O 1
ATOM 2771 N N . ASP A 1 341 ? 1.858 3.773 -20.788 1.00 34.62 341 ASP A N 1
ATOM 2772 C CA . ASP A 1 341 ? 1.449 2.938 -21.954 1.00 34.62 341 ASP A CA 1
ATOM 2773 C C . ASP A 1 341 ? 2.375 2.872 -23.200 1.00 34.62 341 ASP A C 1
ATOM 2775 O O . ASP A 1 341 ? 2.083 2.192 -24.185 1.00 34.62 341 ASP A O 1
ATOM 2779 N N . GLU A 1 342 ? 3.548 3.482 -23.127 1.00 35.94 342 GLU A N 1
ATOM 2780 C CA . GLU A 1 342 ? 4.582 3.560 -24.129 1.00 35.94 342 GLU A CA 1
ATOM 2781 C C . GLU A 1 342 ? 5.674 2.607 -23.670 1.00 35.94 342 GLU A C 1
ATOM 2783 O O . GLU A 1 342 ? 6.569 2.921 -22.881 1.00 35.94 342 GLU A O 1
ATOM 2788 N N . ILE A 1 343 ? 5.573 1.377 -24.158 1.00 40.03 343 ILE A N 1
ATOM 2789 C CA . ILE A 1 343 ? 6.708 0.466 -24.170 1.00 40.03 343 ILE A CA 1
ATOM 2790 C C . ILE A 1 343 ? 7.641 0.997 -25.257 1.00 40.03 343 ILE A C 1
ATOM 2792 O O . ILE A 1 343 ? 7.511 0.626 -26.420 1.00 40.03 343 ILE A O 1
ATOM 2796 N N . GLN A 1 344 ? 8.541 1.909 -24.898 1.00 38.53 344 GLN A N 1
ATOM 2797 C CA . GLN A 1 344 ? 9.691 2.196 -25.744 1.00 38.53 344 GLN A CA 1
ATOM 2798 C C . GLN A 1 344 ? 10.812 1.222 -25.373 1.00 38.53 344 GLN A C 1
ATOM 2800 O O . GLN A 1 344 ? 11.140 1.108 -24.187 1.00 38.53 344 GLN A O 1
ATOM 2805 N N . PRO A 1 345 ? 11.387 0.498 -26.346 1.00 39.16 345 PRO A N 1
ATOM 2806 C CA . PRO A 1 345 ? 12.563 -0.307 -26.090 1.00 39.16 345 PRO A CA 1
ATOM 2807 C C . PRO A 1 345 ? 13.686 0.653 -25.695 1.00 39.16 345 PRO A C 1
ATOM 2809 O O . PRO A 1 345 ? 14.063 1.536 -26.461 1.00 39.16 345 PRO A O 1
ATOM 2812 N N . ILE A 1 346 ? 14.207 0.515 -24.478 1.00 43.47 346 ILE A N 1
ATOM 2813 C CA . ILE A 1 346 ? 15.551 1.015 -24.209 1.00 43.47 346 ILE A CA 1
ATOM 2814 C C . ILE A 1 346 ? 16.464 -0.077 -24.741 1.00 43.47 346 ILE A C 1
ATOM 2816 O O . ILE A 1 346 ? 16.644 -1.112 -24.103 1.00 43.47 346 ILE A O 1
ATOM 2820 N N . GLU A 1 347 ? 16.967 0.127 -25.951 1.00 44.12 347 GLU A N 1
ATOM 2821 C CA . GLU A 1 347 ? 17.977 -0.746 -26.525 1.00 44.12 347 GLU A CA 1
ATOM 2822 C C . GLU A 1 347 ? 19.281 -0.540 -25.762 1.00 44.12 347 GLU A C 1
ATOM 2824 O O . GLU A 1 347 ? 19.958 0.477 -25.914 1.00 44.12 347 GLU A O 1
ATOM 2829 N N . ILE A 1 348 ? 19.626 -1.501 -24.912 1.00 45.09 348 ILE A N 1
ATOM 2830 C CA . ILE A 1 348 ? 20.982 -1.596 -24.389 1.00 45.09 348 ILE A CA 1
ATOM 2831 C C . ILE A 1 348 ? 21.649 -2.731 -25.147 1.00 45.09 348 ILE A C 1
ATOM 2833 O O . ILE A 1 348 ? 21.470 -3.902 -24.818 1.00 45.09 348 ILE A O 1
ATOM 2837 N N . HIS A 1 349 ? 22.373 -2.363 -26.200 1.00 37.12 349 HIS A N 1
ATOM 2838 C CA . HIS A 1 349 ? 23.225 -3.289 -26.931 1.00 37.12 349 HIS A CA 1
ATOM 2839 C C . HIS A 1 349 ? 24.437 -3.606 -26.065 1.00 37.12 349 HIS A C 1
ATOM 2841 O O . HIS A 1 349 ? 25.189 -2.708 -25.681 1.00 37.12 349 HIS A O 1
ATOM 2847 N N . ALA A 1 350 ? 24.630 -4.883 -25.757 1.00 35.28 350 ALA A N 1
ATOM 2848 C CA . ALA A 1 350 ? 25.943 -5.361 -25.375 1.00 35.28 350 ALA A CA 1
ATOM 2849 C C . ALA A 1 350 ? 26.807 -5.359 -26.644 1.00 35.28 350 ALA A C 1
ATOM 2851 O O . ALA A 1 350 ? 26.632 -6.224 -27.500 1.00 35.28 350 ALA A O 1
ATOM 2852 N N . GLN A 1 351 ? 27.663 -4.347 -26.801 1.00 32.88 351 GLN A N 1
ATOM 2853 C CA . GLN A 1 351 ? 28.813 -4.453 -27.700 1.00 32.88 351 GLN A CA 1
ATOM 2854 C C . GLN A 1 351 ? 29.953 -5.169 -26.991 1.00 32.88 351 GLN A C 1
ATOM 2856 O O . GLN A 1 351 ? 30.179 -4.855 -25.796 1.00 32.88 351 GLN A O 1
#

Solvent-accessible surface area (backbone atoms only — not comparable to full-atom values): 19796 Å² total; per-residue (Å²): 112,73,67,46,60,75,74,69,54,90,52,58,66,63,51,42,52,53,28,49,53,50,32,74,66,42,90,36,67,50,38,32,45,52,24,51,41,47,39,50,55,47,33,35,64,69,64,44,60,86,64,43,61,66,57,51,55,50,46,51,51,39,50,54,51,37,53,75,62,62,59,82,59,58,62,67,78,56,60,57,46,52,70,42,53,55,71,56,46,70,62,75,46,97,43,63,66,60,51,37,48,55,40,26,50,47,20,48,42,48,34,54,53,52,30,62,72,67,65,62,66,82,69,56,79,69,82,90,57,94,89,60,59,47,32,38,32,40,38,29,74,37,66,23,97,36,72,48,21,68,40,44,34,50,49,40,70,67,55,57,66,88,55,38,43,38,34,38,38,35,41,64,55,82,81,42,72,51,16,46,66,33,47,46,74,49,30,81,41,68,45,77,40,68,85,42,55,66,62,54,36,52,50,47,44,72,70,60,33,46,33,34,36,34,38,28,29,59,78,33,55,58,58,46,54,33,45,44,58,28,45,31,62,37,25,32,34,38,79,44,50,69,76,62,36,38,82,47,39,54,30,27,59,36,19,75,84,86,39,64,97,65,45,73,82,54,46,80,35,47,76,44,68,36,94,77,55,62,68,44,71,84,80,75,87,84,79,80,84,90,76,55,55,69,82,70,76,41,62,91,88,44,48,78,47,80,42,80,61,59,50,66,77,60,44,65,68,58,51,54,54,53,50,56,49,40,62,75,34,82,65,44,44,54,38,42,52,46,88,78,97,44,73,53,75,56,83,64,77,67,126

Radius of gyration: 22.0 Å; Cα contacts (8 Å, |Δi|>4): 573; chains: 1; bounding box: 54×48×59 Å

InterPro domains:
  IPR029489 O-GlcNAc transferase, C-terminal [PF13844] (116-280)
  IPR051939 Glycosyltransferase 41/O-GlcNAc transferase [PTHR44835] (115-339)

pLDDT: mean 88.84, std 14.81, range [28.36, 98.75]